Protein AF-A0A0D0AM90-F1 (afdb_monomer)

Mean predicted aligned error: 7.12 Å

Nearest PDB structures (foldseek):
  5cz1-assembly2_B  TM=4.502E-01  e=8.286E-01  Mouse mammary tumor virus
  7ohu-assembly1_b  TM=3.769E-01  e=5.926E+00  Saccharomyces cerevisiae S288C
  2gs9-assembly1_B  TM=3.270E-01  e=8.673E+00  Thermus thermophilus HB8

Sequence (208 aa):
MFDQSGIFIAACRHRFVLLACDMIRSGELAKYPLAIINKLLTVYGKTGACTYDIGCAFMKTLGNNLGFRLMVGAFHGHAHNRMCQRDWHPIEGEGREHVFSAPNALARVTRHTSTFHRHQTIEQHFAFWNDDKYANLSNFLWNHYREALKSIEILTVELSTIKLELSITDDDFPRYLEQERAYLRSLKQPPARDQFCIRYVEALDLTE

Organism: NCBI:txid930992

Solvent-accessible surface area (backbone atoms only — not comparable to full-atom values): 12211 Å² total; per-residue (Å²): 134,67,58,65,67,50,74,49,76,43,62,50,98,77,69,36,74,76,46,74,46,75,24,67,71,41,74,97,52,73,67,54,62,50,53,51,49,55,50,48,38,73,75,72,40,42,83,44,72,46,73,34,78,59,23,78,64,48,42,71,77,70,44,95,80,59,67,53,44,62,16,25,38,86,63,39,24,78,81,70,34,63,68,60,28,69,79,27,51,51,98,72,84,73,82,57,63,73,63,68,55,58,60,59,78,45,54,76,69,46,68,83,46,56,72,68,58,30,50,52,53,53,50,54,52,51,50,54,50,34,51,53,42,56,76,43,38,66,60,52,52,52,52,53,49,52,51,48,54,51,47,52,61,52,50,53,52,53,49,53,52,51,25,61,76,70,72,50,56,80,73,45,55,65,48,50,54,49,51,53,49,54,50,58,72,68,55,86,64,73,57,73,68,54,50,48,53,51,53,51,50,57,54,55,69,72,73,113

InterPro domains:
  IPR040521 Kyakuja-Dileera-Zisupton transposase [PF18758] (1-130)

pLDDT: mean 88.73, std 9.14, range [53.09, 98.0]

Secondary structure (DSSP, 8-state):
--SEEEEEEEE-TT--EEEEEEEESSSS-THHHHHHHHHHHHHH-SS-EEE-TTHHHHHHHH-TTSSPEEE--TTHHHHS-HHHHHHH--SS----HHHHHGGGGGTTTSSSS-HHHHHHHHHHHHHHHHHHHHHTHHHHHHHHHHHHHHHHHHHHHHHHHHHHHTT--TTHHHHHHHHHHHHHHH-SS--HHHHHHHHHHHHHHT--

Foldseek 3Di:
DFQFPAKDFDADQLLATPDIDTDGPDDDDLVRVVVVVVVCCVVPNQCEEDEDQCQLVSCVVVDVPSNYAYAHDCCSCVVPNPLSNVVHHDPDDDDNVVSVVQCVVVCVVLRPDDPVVNCVVVVVSSVVVNVVSVVCVVVVVVVVVVVVVVCCVVVVVVVVVVCVVVVHDPVVVVVVVVVVNVVVVVPPDDPPVVVVVVVVVVVVVVVD

Radius of gyration: 22.1 Å; Cα contacts (8 Å, |Δi|>4): 156; chains: 1; bounding box: 56×43×61 Å

Structure (mmCIF, N/CA/C/O backbone):
data_AF-A0A0D0AM90-F1
#
_entry.id   AF-A0A0D0AM90-F1
#
loop_
_atom_site.group_PDB
_atom_site.id
_atom_site.type_symbol
_atom_site.label_atom_id
_atom_site.label_alt_id
_atom_site.label_comp_id
_atom_site.label_asym_id
_atom_site.label_entity_id
_atom_site.label_seq_id
_atom_site.pdbx_PDB_ins_code
_atom_site.Cartn_x
_atom_site.Cartn_y
_atom_site.Cartn_z
_atom_site.occupancy
_atom_site.B_iso_or_equiv
_atom_site.auth_seq_id
_atom_site.auth_comp_id
_atom_site.auth_asym_id
_atom_site.auth_atom_id
_atom_site.pdbx_PDB_model_num
ATOM 1 N N . MET A 1 1 ? -1.504 10.262 -29.379 1.00 57.47 1 MET A N 1
ATOM 2 C CA . MET A 1 1 ? -1.730 9.601 -28.073 1.00 57.47 1 MET A CA 1
ATOM 3 C C . MET A 1 1 ? -0.503 8.744 -27.791 1.00 57.47 1 MET A C 1
ATOM 5 O O . MET A 1 1 ? -0.052 8.101 -28.727 1.00 57.47 1 MET A O 1
ATOM 9 N N . PHE A 1 2 ? 0.091 8.807 -26.596 1.00 67.81 2 PHE A N 1
ATOM 10 C CA . PHE A 1 2 ? 1.274 7.996 -26.264 1.00 67.81 2 PHE A CA 1
ATOM 11 C C . PHE A 1 2 ? 0.880 6.533 -26.031 1.00 67.81 2 PHE A C 1
ATOM 13 O O . PHE A 1 2 ? -0.192 6.275 -25.480 1.00 67.81 2 PHE A O 1
ATOM 20 N N . ASP A 1 3 ? 1.748 5.594 -26.414 1.00 81.50 3 ASP A N 1
ATOM 21 C CA . ASP A 1 3 ? 1.522 4.170 -26.149 1.00 81.50 3 ASP A CA 1
ATOM 22 C C . ASP A 1 3 ? 1.681 3.834 -24.664 1.00 81.50 3 ASP A C 1
ATOM 24 O O . ASP A 1 3 ? 0.936 3.006 -24.158 1.00 81.50 3 ASP A O 1
ATOM 28 N N . GLN A 1 4 ? 2.595 4.483 -23.940 1.00 88.56 4 GLN A N 1
ATOM 29 C CA . GLN A 1 4 ? 2.709 4.383 -22.484 1.00 88.56 4 GLN A CA 1
ATOM 30 C C . GLN A 1 4 ? 1.956 5.545 -21.826 1.00 88.56 4 GLN A C 1
ATOM 32 O O . GLN A 1 4 ? 2.295 6.710 -22.026 1.00 88.56 4 GLN A O 1
ATOM 37 N N . SER A 1 5 ? 0.945 5.234 -21.020 1.00 88.62 5 SER A N 1
ATOM 38 C CA . SER A 1 5 ? 0.136 6.216 -20.284 1.00 88.62 5 SER A CA 1
ATOM 39 C C . SER A 1 5 ? 0.643 6.463 -18.858 1.00 88.62 5 SER A C 1
ATOM 41 O O . SER A 1 5 ? 0.328 7.493 -18.268 1.00 88.62 5 SER A O 1
ATOM 43 N N . GLY A 1 6 ? 1.433 5.541 -18.300 1.00 91.06 6 GLY A N 1
ATOM 44 C CA . GLY A 1 6 ? 1.925 5.610 -16.927 1.00 91.06 6 GLY A CA 1
ATOM 45 C C . GLY A 1 6 ? 2.643 4.335 -16.494 1.00 91.06 6 GLY A C 1
ATOM 46 O O . GLY A 1 6 ? 3.012 3.507 -17.328 1.00 91.06 6 GLY A O 1
ATOM 47 N N . ILE A 1 7 ? 2.840 4.188 -15.185 1.00 92.75 7 ILE A N 1
ATOM 48 C CA . ILE A 1 7 ? 3.366 2.973 -14.558 1.00 92.75 7 ILE A CA 1
ATOM 49 C C . ILE A 1 7 ? 2.413 2.499 -13.467 1.00 92.75 7 ILE A C 1
ATOM 51 O O . ILE A 1 7 ? 1.804 3.313 -12.779 1.00 92.75 7 ILE A O 1
ATOM 55 N N . PHE A 1 8 ? 2.325 1.189 -13.294 1.00 93.12 8 PHE A N 1
ATOM 56 C CA . PHE A 1 8 ? 1.661 0.560 -12.165 1.00 93.12 8 PHE A CA 1
ATOM 57 C C . PHE A 1 8 ? 2.727 -0.109 -11.295 1.00 93.12 8 PHE A C 1
ATOM 59 O O . PHE A 1 8 ? 3.592 -0.815 -11.816 1.00 93.12 8 PHE A O 1
ATOM 66 N N . ILE A 1 9 ? 2.692 0.125 -9.982 1.00 93.38 9 ILE A N 1
ATOM 67 C CA . ILE A 1 9 ? 3.752 -0.306 -9.062 1.00 93.38 9 ILE A CA 1
ATOM 68 C C . ILE A 1 9 ? 3.208 -1.107 -7.879 1.00 93.38 9 ILE A C 1
ATOM 70 O O . ILE A 1 9 ? 2.113 -0.859 -7.377 1.00 93.38 9 ILE A O 1
ATOM 74 N N . ALA A 1 10 ? 4.023 -2.038 -7.392 1.00 92.69 10 ALA A N 1
ATOM 75 C CA . ALA A 1 10 ? 3.839 -2.704 -6.112 1.00 92.69 10 ALA A CA 1
ATOM 76 C C . ALA A 1 10 ? 5.003 -2.358 -5.194 1.00 92.69 10 ALA A C 1
ATOM 78 O O . ALA A 1 10 ? 6.164 -2.481 -5.585 1.00 92.69 10 ALA A O 1
ATOM 79 N N . ALA A 1 11 ? 4.690 -1.974 -3.962 1.00 92.44 11 ALA A N 1
ATOM 80 C CA . ALA A 1 11 ? 5.679 -1.654 -2.948 1.00 92.44 11 ALA A CA 1
ATOM 81 C C . ALA A 1 11 ? 5.363 -2.368 -1.632 1.00 92.44 11 ALA A C 1
ATOM 83 O O . ALA A 1 11 ? 4.201 -2.657 -1.336 1.00 92.44 11 ALA A O 1
ATOM 84 N N . CYS A 1 12 ? 6.394 -2.654 -0.840 1.00 90.00 12 CYS A N 1
ATOM 85 C CA . CYS A 1 12 ? 6.227 -3.241 0.488 1.00 90.00 12 CYS A CA 1
ATOM 86 C C . CYS A 1 12 ? 5.922 -2.167 1.550 1.00 90.00 12 CYS A C 1
ATOM 88 O O . CYS A 1 12 ? 6.053 -0.966 1.303 1.00 90.00 12 CYS A O 1
ATOM 90 N N . ARG A 1 13 ? 5.582 -2.595 2.777 1.00 86.19 13 ARG A N 1
ATOM 91 C CA . ARG A 1 13 ? 5.315 -1.685 3.914 1.00 86.19 13 ARG A CA 1
ATOM 92 C C . ARG A 1 13 ? 6.502 -0.787 4.293 1.00 86.19 13 ARG A C 1
ATOM 94 O O . ARG A 1 13 ? 6.306 0.267 4.880 1.00 86.19 13 ARG A O 1
ATOM 101 N N . HIS A 1 14 ? 7.718 -1.184 3.921 1.00 89.38 14 HIS A N 1
ATOM 102 C CA . HIS A 1 14 ? 8.951 -0.426 4.155 1.00 89.38 14 HIS A CA 1
ATOM 103 C C . HIS A 1 14 ? 9.300 0.510 2.984 1.00 89.38 14 HIS A C 1
ATOM 105 O O . HIS A 1 14 ? 10.413 1.016 2.906 1.00 89.38 14 HIS A O 1
ATOM 111 N N . ARG A 1 15 ? 8.349 0.744 2.065 1.00 89.81 15 ARG A N 1
ATOM 112 C CA . ARG A 1 15 ? 8.462 1.667 0.921 1.00 89.81 15 ARG A CA 1
ATOM 113 C C . ARG A 1 15 ? 9.455 1.245 -0.170 1.00 89.81 15 ARG A C 1
ATOM 115 O O . ARG A 1 15 ? 9.772 2.068 -1.023 1.00 89.81 15 ARG A O 1
ATOM 122 N N . PHE A 1 16 ? 9.894 -0.013 -0.201 1.00 93.25 16 PHE A N 1
ATOM 123 C CA . PHE A 1 16 ? 10.641 -0.549 -1.346 1.00 93.25 16 PHE A CA 1
ATOM 124 C C . PHE A 1 16 ? 9.694 -0.832 -2.498 1.00 93.25 16 PHE A C 1
ATOM 126 O O . PHE A 1 16 ? 8.666 -1.484 -2.295 1.00 93.25 16 PHE A O 1
ATOM 133 N N . VAL A 1 17 ? 10.066 -0.403 -3.698 1.00 94.94 17 VAL A N 1
ATOM 134 C CA . VAL A 1 17 ? 9.381 -0.801 -4.927 1.00 94.94 17 VAL A CA 1
ATOM 135 C C . VAL A 1 17 ? 9.827 -2.215 -5.276 1.00 94.94 17 VAL A C 1
ATOM 137 O O . VAL A 1 17 ? 11.010 -2.468 -5.482 1.00 94.94 17 VAL A O 1
ATOM 140 N N . LEU A 1 18 ? 8.871 -3.143 -5.296 1.00 94.25 18 LEU A N 1
ATOM 141 C CA . LEU A 1 18 ? 9.100 -4.562 -5.572 1.00 94.25 18 LEU A CA 1
ATOM 142 C C . LEU A 1 18 ? 8.922 -4.880 -7.054 1.00 94.25 18 LEU A C 1
ATOM 144 O O . LEU A 1 18 ? 9.655 -5.688 -7.613 1.00 94.25 18 LEU A O 1
ATOM 148 N N . LEU A 1 19 ? 7.905 -4.280 -7.675 1.00 94.81 19 LEU A N 1
ATOM 149 C CA . LEU A 1 19 ? 7.536 -4.515 -9.065 1.00 94.81 19 LEU A CA 1
ATOM 150 C C . LEU A 1 19 ? 7.012 -3.221 -9.680 1.00 94.81 19 LEU A C 1
ATOM 152 O O . LEU A 1 19 ? 6.320 -2.448 -9.017 1.00 94.81 19 LEU A O 1
ATOM 156 N N . ALA A 1 20 ? 7.284 -3.036 -10.966 1.00 94.19 20 ALA A N 1
ATOM 157 C CA . ALA A 1 20 ? 6.712 -1.980 -11.782 1.00 94.19 20 ALA A CA 1
ATOM 158 C C . ALA A 1 20 ? 6.387 -2.535 -13.173 1.00 94.19 20 ALA A C 1
ATOM 160 O O . ALA A 1 20 ? 7.113 -3.384 -13.691 1.00 94.19 20 ALA A O 1
ATOM 161 N N . CYS A 1 21 ? 5.308 -2.062 -13.787 1.00 94.00 21 CYS A N 1
ATOM 162 C CA . CYS A 1 21 ? 5.008 -2.337 -15.187 1.00 94.00 21 CYS A CA 1
ATOM 163 C C . CYS A 1 21 ? 4.426 -1.101 -15.878 1.00 94.00 21 CYS A C 1
ATOM 165 O O . CYS A 1 21 ? 3.785 -0.261 -15.247 1.00 94.00 21 CYS A O 1
ATOM 167 N N . ASP A 1 22 ? 4.662 -0.979 -17.183 1.00 93.94 22 ASP A N 1
ATOM 168 C CA . ASP A 1 22 ? 4.087 0.110 -17.968 1.00 93.94 22 ASP A CA 1
ATOM 169 C C . ASP A 1 22 ? 2.590 -0.096 -18.192 1.00 93.94 22 ASP A C 1
ATOM 171 O O . ASP A 1 22 ? 2.132 -1.168 -18.605 1.00 93.94 22 ASP A O 1
ATOM 175 N N . MET A 1 23 ? 1.838 0.990 -18.046 1.00 94.00 23 MET A N 1
ATOM 176 C CA . MET A 1 23 ? 0.467 1.048 -18.516 1.00 94.00 23 MET A CA 1
ATOM 177 C C . MET A 1 23 ? 0.439 1.351 -20.016 1.00 94.00 23 MET A C 1
ATOM 179 O O . MET A 1 23 ? 0.632 2.482 -20.448 1.00 94.00 23 MET A O 1
ATOM 183 N N . ILE A 1 24 ? 0.254 0.310 -20.830 1.00 92.19 24 ILE A N 1
ATOM 184 C CA . ILE A 1 24 ? 0.167 0.421 -22.294 1.00 92.19 24 ILE A CA 1
ATOM 185 C C . ILE A 1 24 ? -1.258 0.710 -22.795 1.00 92.19 24 ILE A C 1
ATOM 187 O O . ILE A 1 24 ? -2.157 -0.123 -22.629 1.00 92.19 24 ILE A O 1
ATOM 191 N N . ARG A 1 25 ? -1.419 1.847 -23.488 1.00 89.06 25 ARG A N 1
ATOM 192 C CA . ARG A 1 25 ? -2.583 2.298 -24.278 1.00 89.06 25 ARG A CA 1
ATOM 193 C C . ARG A 1 25 ? -3.902 2.388 -23.506 1.00 89.06 25 ARG A C 1
ATOM 195 O O . ARG A 1 25 ? -4.972 2.452 -24.103 1.00 89.06 25 ARG A O 1
ATOM 202 N N . SER A 1 26 ? -3.837 2.397 -22.182 1.00 89.62 26 SER A N 1
ATOM 203 C CA . SER A 1 26 ? -4.986 2.511 -21.285 1.00 89.62 26 SER A CA 1
ATOM 204 C C . SER A 1 26 ? -4.560 3.166 -19.982 1.00 89.62 26 SER A C 1
ATOM 206 O O . SER A 1 26 ? -3.375 3.159 -19.674 1.00 89.62 26 SER A O 1
ATOM 208 N N . GLY A 1 27 ? -5.499 3.675 -19.188 1.00 87.38 27 GLY A N 1
ATOM 209 C CA . GLY A 1 27 ? -5.232 3.957 -17.775 1.00 87.38 27 GLY A CA 1
ATOM 210 C C . GLY A 1 27 ? -5.065 2.667 -16.965 1.00 87.38 27 GLY A C 1
ATOM 211 O O . GLY A 1 27 ? -4.723 1.612 -17.508 1.00 87.38 27 GLY A O 1
ATOM 212 N N . GLU A 1 28 ? -5.362 2.741 -15.675 1.00 87.25 28 GLU A N 1
ATOM 213 C CA . GLU A 1 28 ? -5.334 1.592 -14.778 1.00 87.25 28 GLU A CA 1
ATOM 214 C C . GLU A 1 28 ? -6.463 0.602 -15.113 1.00 87.25 28 GLU A C 1
ATOM 216 O O . GLU A 1 28 ? -7.635 0.827 -14.826 1.00 87.25 28 GLU A O 1
ATOM 221 N N . LEU A 1 29 ? -6.109 -0.501 -15.776 1.00 92.00 29 LEU A N 1
ATOM 222 C CA . LEU A 1 29 ? -7.005 -1.625 -16.056 1.00 92.00 29 LEU A CA 1
ATOM 223 C C . LEU A 1 29 ? -6.608 -2.842 -15.226 1.00 92.00 29 LEU A C 1
ATOM 225 O O . LEU A 1 29 ? -5.424 -3.053 -14.976 1.00 92.00 29 LEU A O 1
ATOM 229 N N . ALA A 1 30 ? -7.570 -3.724 -14.943 1.00 91.88 30 ALA A N 1
ATOM 230 C CA . ALA A 1 30 ? -7.388 -4.945 -14.149 1.00 91.88 30 ALA A CA 1
ATOM 231 C C . ALA A 1 30 ? -6.188 -5.826 -14.565 1.00 91.88 30 ALA A C 1
ATOM 233 O O . ALA A 1 30 ? -5.612 -6.515 -13.729 1.00 91.88 30 ALA A O 1
ATOM 234 N N . LYS A 1 31 ? -5.760 -5.789 -15.834 1.00 92.69 31 LYS A N 1
ATOM 235 C CA . LYS A 1 31 ? -4.601 -6.554 -16.328 1.00 92.69 31 LYS A CA 1
ATOM 236 C C . LYS A 1 31 ? -3.288 -6.238 -15.591 1.00 92.69 31 LYS A C 1
ATOM 238 O O . LYS A 1 31 ? -2.4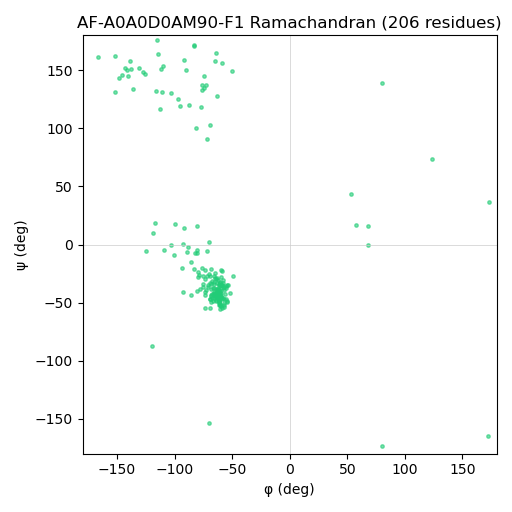79 -7.144 -15.413 1.00 92.69 31 LYS A O 1
ATOM 243 N N . TYR A 1 32 ? -3.074 -4.997 -15.142 1.00 94.75 32 TYR A N 1
ATOM 244 C CA . TYR A 1 32 ? -1.842 -4.606 -14.441 1.00 94.75 32 TYR A CA 1
ATOM 245 C C . TYR A 1 32 ? -1.775 -5.148 -13.009 1.00 94.75 32 TYR A C 1
ATOM 247 O O . TYR A 1 32 ? -0.827 -5.882 -12.722 1.00 94.75 32 TYR A O 1
ATOM 255 N N . PRO A 1 33 ? -2.765 -4.900 -12.125 1.00 93.19 33 PRO A N 1
ATOM 256 C CA . PRO A 1 33 ? -2.778 -5.521 -10.807 1.00 93.19 33 PRO A CA 1
ATOM 257 C C . PRO A 1 33 ? -2.831 -7.054 -10.891 1.00 93.19 33 PRO A C 1
ATOM 259 O O . PRO A 1 33 ? -2.192 -7.708 -10.073 1.00 93.19 33 PRO A O 1
ATOM 262 N N . LEU A 1 34 ? -3.487 -7.653 -11.900 1.00 93.44 34 LEU A N 1
ATOM 263 C CA . LEU A 1 34 ? -3.442 -9.109 -12.116 1.00 93.44 34 LEU A CA 1
ATOM 264 C C . LEU A 1 34 ? -2.016 -9.604 -12.394 1.00 93.44 34 LEU A C 1
ATOM 266 O O . LEU A 1 34 ? -1.567 -10.563 -11.767 1.00 93.44 34 LEU A O 1
ATOM 270 N N . ALA A 1 35 ? -1.289 -8.947 -13.302 1.00 94.19 35 ALA A N 1
ATOM 271 C CA . ALA A 1 35 ? 0.091 -9.308 -13.624 1.00 94.19 35 ALA A CA 1
ATOM 272 C C . ALA A 1 35 ? 1.024 -9.151 -12.411 1.00 94.19 35 ALA A C 1
ATOM 274 O O . ALA A 1 35 ? 1.841 -10.032 -12.136 1.00 94.19 35 ALA A O 1
ATOM 275 N N . ILE A 1 36 ? 0.864 -8.059 -11.659 1.00 94.12 36 ILE A N 1
ATOM 276 C CA . ILE A 1 36 ? 1.610 -7.798 -10.426 1.00 94.12 36 ILE A CA 1
ATOM 277 C C . ILE A 1 36 ? 1.346 -8.879 -9.385 1.00 94.12 36 ILE A C 1
ATOM 279 O O . ILE A 1 36 ? 2.296 -9.472 -8.880 1.00 94.12 36 ILE A O 1
ATOM 283 N N . ILE A 1 37 ? 0.081 -9.174 -9.081 1.00 92.56 37 ILE A N 1
ATOM 284 C CA . ILE A 1 37 ? -0.263 -10.191 -8.084 1.00 92.56 37 ILE A CA 1
ATOM 285 C C . ILE A 1 37 ? 0.231 -11.560 -8.531 1.00 92.56 37 ILE A C 1
ATOM 287 O O . ILE A 1 37 ? 0.851 -12.252 -7.734 1.00 92.56 37 ILE A O 1
ATOM 291 N N . ASN A 1 38 ? 0.058 -11.935 -9.800 1.00 92.62 38 ASN A N 1
ATOM 292 C CA . ASN A 1 38 ? 0.592 -13.196 -10.311 1.00 92.62 38 ASN A CA 1
ATOM 293 C C . ASN A 1 38 ? 2.112 -13.306 -10.091 1.00 92.62 38 ASN A C 1
ATOM 295 O O . ASN A 1 38 ? 2.611 -14.343 -9.646 1.00 92.62 38 ASN A O 1
ATOM 299 N N . LYS A 1 39 ? 2.857 -12.220 -10.334 1.00 94.44 39 LYS A N 1
ATOM 300 C CA . LYS A 1 39 ? 4.300 -12.181 -10.079 1.00 94.44 39 LYS A CA 1
ATOM 301 C C . LYS A 1 39 ? 4.628 -12.251 -8.586 1.00 94.44 39 LYS A C 1
ATOM 303 O O . LYS A 1 39 ? 5.522 -13.010 -8.221 1.00 94.44 39 LYS A O 1
ATOM 308 N N . LEU A 1 40 ? 3.901 -11.533 -7.728 1.00 92.56 40 LEU A N 1
ATOM 309 C CA . LEU A 1 40 ? 4.066 -11.611 -6.271 1.00 92.56 40 LEU A CA 1
ATOM 310 C C . LEU A 1 40 ? 3.804 -13.028 -5.751 1.00 92.56 40 LEU A C 1
ATOM 312 O O . LEU A 1 40 ? 4.612 -13.543 -4.987 1.00 92.56 40 LEU A O 1
ATOM 316 N N . LEU A 1 41 ? 2.736 -13.683 -6.211 1.00 91.75 41 LEU A N 1
ATOM 317 C CA . LEU A 1 41 ? 2.405 -15.064 -5.848 1.00 91.75 41 LEU A CA 1
ATOM 318 C C . LEU A 1 41 ? 3.479 -16.052 -6.304 1.00 91.75 41 LEU A C 1
ATOM 320 O O . LEU A 1 41 ? 3.789 -17.000 -5.588 1.00 91.75 41 LEU A O 1
ATOM 324 N N . THR A 1 42 ? 4.063 -15.823 -7.481 1.00 92.94 42 THR A N 1
ATOM 325 C CA . THR A 1 42 ? 5.149 -16.661 -8.009 1.00 92.94 42 THR A CA 1
ATOM 326 C C . THR A 1 42 ? 6.421 -16.536 -7.168 1.00 92.94 42 THR A C 1
ATOM 328 O O . THR A 1 42 ? 7.124 -17.521 -6.979 1.00 92.94 42 THR A O 1
ATOM 331 N N . VAL A 1 43 ? 6.729 -15.332 -6.673 1.00 93.06 43 VAL A N 1
ATOM 332 C CA . VAL A 1 43 ? 7.972 -15.055 -5.931 1.00 93.06 43 VAL A CA 1
ATOM 333 C C . VAL A 1 43 ? 7.842 -15.372 -4.438 1.00 93.06 43 VAL A C 1
ATOM 335 O O . VAL A 1 43 ? 8.751 -15.959 -3.862 1.00 93.06 43 VAL A O 1
ATOM 338 N N . TYR A 1 44 ? 6.728 -14.990 -3.810 1.00 89.88 44 TYR A N 1
ATOM 339 C CA . TYR A 1 44 ? 6.540 -15.040 -2.354 1.00 89.88 44 TYR A CA 1
ATOM 340 C C . TYR A 1 44 ? 5.546 -16.113 -1.890 1.00 89.88 44 TYR A C 1
ATOM 342 O O . TYR A 1 44 ? 5.367 -16.311 -0.690 1.00 89.88 44 TYR A O 1
ATOM 350 N N . GLY A 1 45 ? 4.892 -16.812 -2.819 1.00 89.81 45 GLY A N 1
ATOM 351 C CA . GLY A 1 45 ? 3.870 -17.803 -2.505 1.00 89.81 45 GLY A CA 1
ATOM 352 C C . GLY A 1 45 ? 2.500 -17.194 -2.195 1.00 89.81 45 GLY A C 1
ATOM 353 O O . GLY A 1 45 ? 2.246 -16.002 -2.364 1.00 89.81 45 GLY A O 1
ATOM 354 N N . LYS A 1 46 ? 1.575 -18.059 -1.767 1.00 86.38 46 LYS A N 1
ATOM 355 C CA . LYS A 1 46 ? 0.145 -17.732 -1.660 1.00 86.38 46 LYS A CA 1
ATOM 356 C C . LYS A 1 46 ? -0.249 -17.004 -0.379 1.00 86.38 46 LYS A C 1
ATOM 358 O O . LYS A 1 46 ? -1.259 -16.324 -0.385 1.00 86.38 46 LYS A O 1
ATOM 363 N N . THR A 1 47 ? 0.544 -17.081 0.685 1.00 84.19 47 THR A N 1
ATOM 364 C CA . THR A 1 47 ? 0.195 -16.580 2.031 1.00 84.19 47 THR A CA 1
ATOM 365 C C . THR A 1 47 ? 0.385 -15.068 2.211 1.00 84.19 47 THR A C 1
ATOM 367 O O . THR A 1 47 ? 0.466 -14.577 3.335 1.00 84.19 47 THR A O 1
ATOM 370 N N . GLY A 1 48 ? 0.512 -14.324 1.111 1.00 84.00 48 GLY A N 1
ATOM 371 C CA . GLY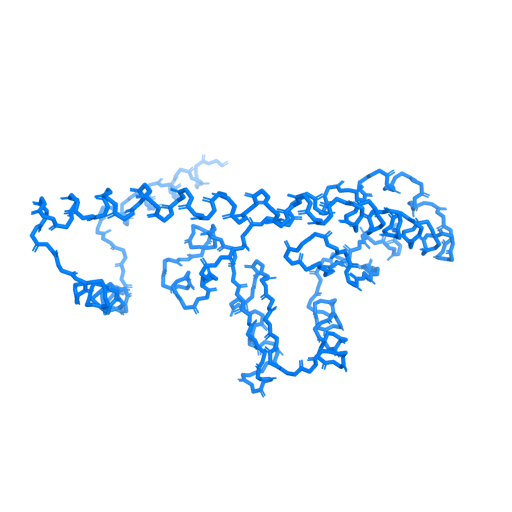 A 1 48 ? 0.729 -12.882 1.122 1.00 84.00 48 GLY A CA 1
ATOM 372 C C . GLY A 1 48 ? -0.557 -12.070 1.269 1.00 84.00 48 GLY A C 1
ATOM 373 O O . GLY A 1 48 ? -1.675 -12.578 1.152 1.00 84.00 48 GLY A O 1
ATOM 374 N N . ALA A 1 49 ? -0.380 -10.766 1.477 1.00 87.50 49 ALA A N 1
ATOM 375 C CA . ALA A 1 49 ? -1.469 -9.806 1.431 1.00 87.50 49 ALA A CA 1
ATOM 376 C C . ALA A 1 49 ? -1.057 -8.522 0.701 1.00 87.50 49 ALA A C 1
ATOM 378 O O . ALA A 1 49 ? 0.111 -8.132 0.724 1.00 87.50 49 ALA A O 1
ATOM 379 N N . CYS A 1 50 ? -2.015 -7.847 0.070 1.00 88.19 50 CYS A N 1
ATOM 380 C CA . CYS A 1 50 ? -1.806 -6.545 -0.562 1.00 88.19 50 CYS A CA 1
ATOM 381 C C . CYS A 1 50 ? -2.954 -5.591 -0.256 1.00 88.19 50 CYS A C 1
ATOM 383 O O . CYS A 1 50 ? -4.121 -5.941 -0.419 1.00 88.19 50 CYS A O 1
ATOM 385 N N . THR A 1 51 ? -2.614 -4.357 0.122 1.00 87.50 51 THR A N 1
ATOM 386 C CA . THR A 1 51 ? -3.584 -3.257 0.068 1.00 87.50 51 THR A CA 1
ATOM 387 C C . THR A 1 51 ? -3.761 -2.782 -1.379 1.00 87.50 51 THR A C 1
ATOM 389 O O . THR A 1 51 ? -2.788 -2.692 -2.135 1.00 87.50 51 THR A O 1
ATOM 392 N N . TYR A 1 52 ? -4.998 -2.536 -1.782 1.00 87.69 52 TYR A N 1
ATOM 393 C CA . TYR A 1 52 ? -5.374 -1.967 -3.070 1.00 87.69 52 TYR A CA 1
ATOM 394 C C . TYR A 1 52 ? -6.696 -1.225 -2.868 1.00 87.69 52 TYR A C 1
ATOM 396 O O . TYR A 1 52 ? -7.603 -1.760 -2.233 1.00 87.69 52 TYR A O 1
ATOM 404 N N . ASP A 1 53 ? -6.795 0.009 -3.343 1.00 83.69 53 ASP A N 1
ATOM 405 C CA . ASP A 1 53 ? -7.944 0.900 -3.129 1.00 83.69 53 ASP A CA 1
ATOM 406 C C . ASP A 1 53 ? -9.277 0.275 -3.577 1.00 83.69 53 ASP A C 1
ATOM 408 O O . ASP A 1 53 ? -10.283 0.381 -2.870 1.00 83.69 53 ASP A O 1
ATOM 412 N N . ILE A 1 54 ? -9.254 -0.481 -4.678 1.00 87.12 54 ILE A N 1
ATOM 413 C CA . ILE A 1 54 ? -10.393 -1.247 -5.203 1.00 87.12 54 ILE A CA 1
ATOM 414 C C . ILE A 1 54 ? -10.342 -2.742 -4.846 1.00 87.12 54 ILE A C 1
ATOM 416 O O . ILE A 1 54 ? -11.033 -3.561 -5.458 1.00 87.12 54 ILE A O 1
ATOM 420 N N . GLY A 1 55 ? -9.534 -3.132 -3.855 1.00 89.31 55 GLY A N 1
ATOM 421 C CA . GLY A 1 55 ? -9.287 -4.529 -3.484 1.00 89.31 55 GLY A CA 1
ATOM 422 C C . GLY A 1 55 ? -10.556 -5.345 -3.202 1.00 89.31 55 GLY A C 1
ATOM 423 O O . GLY A 1 55 ? -10.630 -6.514 -3.582 1.00 89.31 55 GLY A O 1
ATOM 424 N N . CYS A 1 56 ? -11.583 -4.721 -2.618 1.00 89.31 56 CYS A N 1
ATOM 425 C CA . CYS A 1 56 ? -12.866 -5.364 -2.316 1.00 89.31 56 CYS A CA 1
ATOM 426 C C . CYS A 1 56 ? -13.631 -5.822 -3.571 1.00 89.31 56 CYS A C 1
ATOM 428 O O . CYS A 1 56 ? -14.225 -6.902 -3.589 1.00 89.31 56 CYS A O 1
ATOM 430 N N . ALA A 1 57 ? -13.593 -5.029 -4.643 1.00 89.75 57 ALA A N 1
ATOM 431 C CA . ALA A 1 57 ? -14.183 -5.382 -5.926 1.00 89.75 57 ALA A CA 1
ATOM 432 C C . ALA A 1 57 ? -13.243 -6.307 -6.705 1.00 89.75 57 ALA A C 1
ATOM 434 O O . ALA A 1 57 ? -13.686 -7.291 -7.298 1.00 89.75 57 ALA A O 1
ATOM 435 N N . PHE A 1 58 ? -11.940 -6.026 -6.651 1.00 90.25 58 PHE A N 1
ATOM 436 C CA . PHE A 1 58 ? -10.917 -6.742 -7.400 1.00 90.25 58 PHE A CA 1
ATOM 437 C C . PHE A 1 58 ? -10.751 -8.206 -6.970 1.00 90.25 58 PHE A C 1
ATOM 439 O O . PHE A 1 58 ? -10.416 -9.046 -7.806 1.00 90.25 58 PHE A O 1
ATOM 446 N N . MET A 1 59 ? -11.070 -8.559 -5.716 1.00 87.62 59 MET A N 1
ATOM 447 C CA . MET A 1 59 ? -11.088 -9.965 -5.286 1.00 87.62 59 MET A CA 1
ATOM 448 C C . MET A 1 59 ? -12.004 -10.829 -6.166 1.00 87.62 59 MET A C 1
ATOM 450 O O . MET A 1 59 ? -11.663 -11.972 -6.468 1.00 87.62 59 MET A O 1
ATOM 454 N N . LYS A 1 60 ? -13.133 -10.285 -6.643 1.00 86.75 60 LYS A N 1
ATOM 455 C CA . LYS A 1 60 ? -14.044 -11.016 -7.540 1.00 86.75 60 LYS A CA 1
ATOM 456 C C . LYS A 1 60 ? -13.342 -11.439 -8.834 1.00 86.75 60 LYS A C 1
ATOM 458 O O . LYS A 1 60 ? -13.614 -12.517 -9.348 1.00 86.75 60 LYS A O 1
ATOM 463 N N . THR A 1 61 ? -12.420 -10.610 -9.322 1.00 87.94 61 THR A N 1
ATOM 464 C CA . THR A 1 61 ? -11.606 -10.872 -10.515 1.00 87.94 61 THR A CA 1
ATOM 465 C C . THR A 1 61 ? -10.499 -11.891 -10.245 1.00 87.94 61 THR A C 1
ATOM 467 O O . THR A 1 61 ? -10.191 -12.699 -11.115 1.00 87.94 61 THR A O 1
ATOM 470 N N . LEU A 1 62 ? -9.899 -11.871 -9.051 1.00 84.12 62 LEU A N 1
ATOM 471 C CA . LEU A 1 62 ? -8.855 -12.827 -8.661 1.00 84.12 62 LEU A CA 1
ATOM 472 C C . LEU A 1 62 ? -9.386 -14.244 -8.413 1.00 84.12 62 LEU A C 1
ATOM 474 O O . LEU A 1 62 ? -8.650 -15.215 -8.577 1.00 84.12 62 LEU A O 1
ATOM 478 N N . GLY A 1 63 ? -10.654 -14.363 -8.022 1.00 78.38 63 GLY A N 1
ATOM 479 C CA . GLY A 1 63 ? -11.238 -15.619 -7.576 1.00 78.38 63 GLY A CA 1
ATOM 480 C C . GLY A 1 63 ? -10.872 -15.930 -6.121 1.00 78.38 63 GLY A C 1
ATOM 481 O O . GLY A 1 63 ? -9.743 -15.745 -5.670 1.00 78.38 63 GLY A O 1
ATOM 482 N N . ASN A 1 64 ? -11.844 -16.437 -5.366 1.00 66.62 64 ASN A N 1
ATOM 483 C CA . ASN A 1 64 ? -11.796 -16.505 -3.898 1.00 66.62 64 ASN A CA 1
ATOM 484 C C . ASN A 1 64 ? -10.780 -17.509 -3.298 1.00 66.62 64 ASN A C 1
ATOM 486 O O . ASN A 1 64 ? -10.716 -17.642 -2.080 1.00 66.62 64 ASN A O 1
ATOM 490 N N . ASN A 1 65 ? -9.983 -18.218 -4.108 1.00 60.94 65 ASN A N 1
ATOM 491 C CA . ASN A 1 65 ? -9.222 -19.404 -3.677 1.00 60.94 65 ASN A CA 1
ATOM 492 C C . ASN A 1 65 ? -7.692 -19.263 -3.775 1.00 60.94 65 ASN A C 1
ATOM 494 O O . ASN A 1 65 ? -6.971 -20.262 -3.777 1.00 60.94 65 ASN A O 1
ATOM 498 N N . LEU A 1 66 ? -7.161 -18.041 -3.867 1.00 68.94 66 LEU A N 1
ATOM 499 C CA . LEU A 1 66 ? -5.719 -17.844 -4.061 1.00 68.94 66 LEU A CA 1
ATOM 500 C C . LEU A 1 66 ? -4.880 -17.954 -2.778 1.00 68.94 66 LEU A C 1
ATOM 502 O O . LEU A 1 66 ? -3.658 -17.938 -2.874 1.00 68.94 66 LEU A O 1
ATOM 506 N N . GLY A 1 67 ? -5.497 -18.059 -1.593 1.00 77.62 67 GLY A N 1
ATOM 507 C CA . GLY A 1 67 ? -4.796 -17.995 -0.296 1.00 77.62 67 GLY A CA 1
ATOM 508 C C . GLY A 1 67 ? -4.212 -16.611 0.029 1.00 77.62 67 GLY A C 1
ATOM 509 O O . GLY A 1 67 ? -3.641 -16.423 1.099 1.00 77.62 67 GLY A O 1
ATOM 510 N N . PHE A 1 68 ? -4.396 -15.658 -0.887 1.00 84.38 68 PHE A N 1
ATOM 511 C CA . PHE A 1 68 ? -3.845 -14.314 -0.876 1.00 84.38 68 PHE A CA 1
ATOM 512 C C . PHE A 1 68 ? -4.911 -13.313 -0.455 1.00 84.38 68 PHE A C 1
ATOM 514 O O . PHE A 1 68 ? -6.018 -13.308 -0.999 1.00 84.38 68 PHE A O 1
ATOM 521 N N . ARG A 1 69 ? -4.584 -12.447 0.504 1.00 87.31 69 ARG A N 1
ATOM 522 C CA . ARG A 1 69 ? -5.549 -11.502 1.069 1.00 87.31 69 ARG A CA 1
ATOM 523 C C . ARG A 1 69 ? -5.431 -10.131 0.410 1.00 87.31 69 ARG A C 1
ATOM 525 O O . ARG A 1 69 ? -4.374 -9.508 0.439 1.00 87.31 69 ARG A O 1
ATOM 532 N N . LEU A 1 70 ? -6.537 -9.617 -0.118 1.00 88.50 70 LEU A N 1
ATOM 533 C CA . LEU A 1 70 ? -6.638 -8.195 -0.441 1.00 88.50 70 LEU A CA 1
ATOM 534 C C . LEU A 1 70 ? -7.181 -7.413 0.747 1.00 88.50 70 LEU A C 1
ATOM 536 O O . LEU A 1 70 ? -7.940 -7.933 1.563 1.00 88.50 70 LEU A O 1
ATOM 540 N N . MET A 1 71 ? -6.762 -6.161 0.829 1.00 88.88 71 MET A N 1
ATOM 541 C CA . MET A 1 71 ? -7.174 -5.193 1.837 1.00 88.88 71 MET A CA 1
ATOM 542 C C . MET A 1 71 ? -7.378 -3.836 1.154 1.00 88.88 71 MET A C 1
ATOM 544 O O . MET A 1 71 ? -6.809 -3.601 0.090 1.00 88.88 71 MET A O 1
ATOM 548 N N . VAL A 1 72 ? -8.163 -2.944 1.746 1.00 87.50 72 VAL A N 1
ATOM 549 C CA . VAL A 1 72 ? -8.456 -1.598 1.201 1.00 87.50 72 VAL A CA 1
ATOM 550 C C . VAL A 1 72 ? -7.886 -0.495 2.099 1.00 87.50 72 VAL A C 1
ATOM 552 O O . VAL A 1 72 ? -7.507 -0.770 3.225 1.00 87.50 72 VAL A O 1
ATOM 555 N N . GLY A 1 73 ? -7.767 0.748 1.630 1.00 82.75 73 GLY A N 1
ATOM 556 C CA . GLY A 1 73 ? -7.295 1.867 2.472 1.00 82.75 73 GLY A CA 1
ATOM 557 C C . GLY A 1 73 ? -8.234 2.181 3.649 1.00 82.75 73 GLY A C 1
ATOM 558 O O . GLY A 1 73 ? -9.388 1.746 3.649 1.00 82.75 73 GLY A O 1
ATOM 559 N N . ALA A 1 74 ? -7.782 2.947 4.650 1.00 81.38 74 ALA A N 1
ATOM 560 C CA . ALA A 1 74 ? -8.614 3.335 5.796 1.00 81.38 74 ALA A CA 1
ATOM 561 C C . ALA A 1 74 ? -9.787 4.237 5.363 1.00 81.38 74 ALA A C 1
ATOM 563 O O . ALA A 1 74 ? -10.877 4.167 5.934 1.00 81.38 74 ALA A O 1
ATOM 564 N N . PHE A 1 75 ? -9.601 5.007 4.287 1.00 81.25 75 PHE A N 1
ATOM 565 C CA . PHE A 1 75 ? -10.636 5.867 3.707 1.00 81.25 75 PHE A CA 1
ATOM 566 C C . PHE A 1 75 ? -11.648 5.147 2.805 1.00 81.25 75 PHE A C 1
ATOM 568 O O . PHE A 1 75 ? -12.625 5.760 2.374 1.00 81.25 75 PHE A O 1
ATOM 575 N N . HIS A 1 76 ? -11.486 3.849 2.529 1.00 85.62 76 HIS A N 1
ATOM 576 C CA . HIS A 1 76 ? -12.366 3.144 1.590 1.00 85.62 76 HIS A CA 1
ATOM 577 C C . HIS A 1 76 ? -13.844 3.148 2.032 1.00 85.62 76 HIS A C 1
ATOM 579 O O . HIS A 1 76 ? -14.748 3.253 1.203 1.00 85.62 76 HIS A O 1
ATOM 585 N N . GLY A 1 77 ? -14.112 3.139 3.339 1.00 82.62 77 GLY A N 1
ATOM 586 C CA . GLY A 1 77 ? -15.463 3.210 3.889 1.00 82.62 77 GLY A CA 1
ATOM 587 C C . GLY A 1 77 ? -16.185 4.514 3.584 1.00 82.62 77 GLY A C 1
ATOM 588 O O . GLY A 1 77 ? -17.407 4.500 3.468 1.00 82.62 77 GLY A O 1
ATOM 589 N N . HIS A 1 78 ? -15.435 5.608 3.433 1.00 81.56 78 HIS A N 1
ATOM 590 C CA . HIS A 1 78 ? -15.975 6.915 3.076 1.00 81.56 78 HIS A CA 1
ATOM 591 C C . HIS A 1 78 ? -16.392 6.967 1.602 1.00 81.56 78 HIS A C 1
ATOM 593 O O . HIS A 1 78 ? -17.452 7.491 1.286 1.00 81.56 78 HIS A O 1
ATOM 599 N N . ALA A 1 79 ? -15.592 6.372 0.713 1.00 81.06 79 ALA A N 1
ATOM 600 C CA . ALA A 1 79 ? -15.884 6.321 -0.720 1.00 81.06 79 ALA A CA 1
ATOM 601 C C . ALA A 1 79 ? -16.912 5.240 -1.103 1.00 81.06 79 ALA A C 1
ATOM 603 O O . ALA A 1 79 ? -17.533 5.331 -2.158 1.00 81.06 79 ALA A O 1
ATOM 604 N N . HIS A 1 80 ? -17.066 4.196 -0.282 1.00 83.81 80 HIS A N 1
ATOM 605 C CA . HIS A 1 80 ? -17.931 3.058 -0.585 1.00 83.81 80 HIS A CA 1
ATOM 606 C C . HIS A 1 80 ? -19.041 2.890 0.457 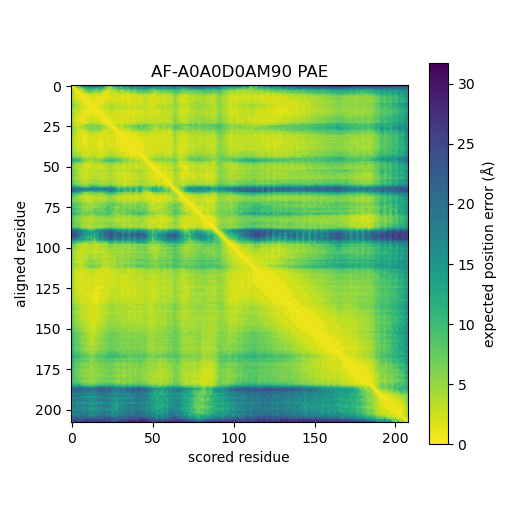1.00 83.81 80 HIS A C 1
ATOM 608 O O . HIS A 1 80 ? -20.149 3.383 0.277 1.00 83.81 80 HIS A O 1
ATOM 614 N N . ASN A 1 81 ? -18.772 2.161 1.542 1.00 86.62 81 ASN A N 1
ATOM 615 C CA . ASN A 1 81 ? -19.635 2.113 2.718 1.00 86.62 81 ASN A CA 1
ATOM 616 C C . ASN A 1 81 ? -18.908 1.466 3.902 1.00 86.62 81 ASN A C 1
ATOM 618 O O . ASN A 1 81 ? -17.945 0.706 3.742 1.00 86.62 81 ASN A O 1
ATOM 622 N N . ARG A 1 82 ? -19.430 1.712 5.108 1.00 87.44 82 ARG A N 1
ATOM 623 C CA . ARG A 1 82 ? -18.891 1.172 6.362 1.00 87.44 82 ARG A CA 1
ATOM 624 C C . ARG A 1 82 ? -18.829 -0.359 6.385 1.00 87.44 82 ARG A C 1
ATOM 626 O O . ARG A 1 82 ? -17.858 -0.899 6.908 1.00 87.44 82 ARG A O 1
ATOM 633 N N . MET A 1 83 ? -19.813 -1.059 5.816 1.00 88.44 83 MET A N 1
ATOM 634 C CA . MET A 1 83 ? -19.838 -2.530 5.803 1.00 88.44 83 MET A CA 1
ATOM 635 C C . MET A 1 83 ? -18.658 -3.098 5.003 1.00 88.44 83 MET A C 1
ATOM 637 O O . MET A 1 83 ? -17.911 -3.935 5.499 1.00 88.44 83 MET A O 1
ATOM 641 N N . CYS A 1 84 ? -18.430 -2.569 3.803 1.00 88.25 84 CYS A N 1
ATOM 642 C CA . CYS A 1 84 ? -17.307 -2.944 2.958 1.00 88.25 84 CYS A CA 1
ATOM 643 C C . CYS A 1 84 ? -15.970 -2.589 3.614 1.00 88.25 84 CYS A C 1
ATOM 645 O O . CYS A 1 84 ? -15.050 -3.399 3.591 1.00 88.25 84 CYS A O 1
ATOM 647 N N . GLN A 1 85 ? -15.869 -1.437 4.288 1.00 87.75 85 GLN A N 1
ATOM 648 C CA . GLN A 1 85 ? -14.671 -1.135 5.072 1.00 87.75 85 GLN A CA 1
ATOM 649 C C . GLN A 1 85 ? -14.376 -2.251 6.065 1.00 87.75 85 GLN A C 1
ATOM 651 O O . GLN A 1 85 ? -13.262 -2.742 6.116 1.00 87.75 85 GLN A O 1
ATOM 656 N N . ARG A 1 86 ? -15.367 -2.700 6.833 1.00 86.25 86 ARG A N 1
ATOM 657 C CA . ARG A 1 86 ? -15.146 -3.710 7.873 1.00 86.25 86 ARG A CA 1
ATOM 658 C C . ARG A 1 86 ? -14.654 -5.051 7.359 1.00 86.25 86 ARG A C 1
ATOM 660 O O . ARG A 1 86 ? -13.827 -5.668 8.022 1.00 86.25 86 ARG A O 1
ATOM 667 N N . ASP A 1 87 ? -15.152 -5.489 6.213 1.00 86.94 87 ASP A N 1
ATOM 668 C CA . ASP A 1 87 ? -14.760 -6.778 5.647 1.00 86.94 87 ASP A CA 1
ATOM 669 C C . ASP A 1 87 ? -13.335 -6.741 5.055 1.00 86.94 87 ASP A C 1
ATOM 671 O O . ASP A 1 87 ? -12.677 -7.778 4.960 1.00 86.94 87 ASP A O 1
ATOM 675 N N . TRP A 1 88 ? -12.828 -5.548 4.712 1.00 87.25 88 TRP A N 1
ATOM 676 C CA . TRP A 1 88 ? -11.592 -5.373 3.940 1.00 87.25 88 TRP A CA 1
ATOM 677 C C . TRP A 1 88 ? -10.517 -4.486 4.603 1.00 87.25 88 TRP A C 1
ATOM 679 O O . TRP A 1 88 ? -9.409 -4.395 4.069 1.00 87.25 88 TRP A O 1
ATOM 689 N N . HIS A 1 89 ? -10.795 -3.847 5.746 1.00 82.44 89 HIS A N 1
ATOM 690 C CA . HIS A 1 89 ? -9.868 -2.932 6.426 1.00 82.44 89 HIS A CA 1
ATOM 691 C C . HIS A 1 89 ? -8.609 -3.690 6.883 1.00 82.44 89 HIS A C 1
ATOM 693 O O . HIS A 1 89 ? -8.714 -4.704 7.584 1.00 82.44 89 HIS A O 1
ATOM 699 N N . PRO A 1 90 ? -7.405 -3.214 6.540 1.00 70.31 90 PRO A N 1
ATOM 700 C CA . PRO A 1 90 ? -6.166 -3.730 7.080 1.00 70.31 90 PRO A CA 1
ATOM 701 C C . PRO A 1 90 ? -6.025 -3.232 8.515 1.00 70.31 90 PRO A C 1
ATOM 703 O O . PRO A 1 90 ? -6.222 -2.053 8.776 1.00 70.31 90 PRO A O 1
ATOM 706 N N . ILE A 1 91 ? -5.643 -4.093 9.453 1.00 59.28 91 ILE A N 1
ATOM 707 C CA . ILE A 1 91 ? -5.370 -3.648 10.830 1.00 59.28 91 ILE A CA 1
ATOM 708 C C . ILE A 1 91 ? -4.247 -2.580 10.840 1.00 59.28 91 ILE A C 1
ATOM 710 O O . ILE A 1 91 ? -4.235 -1.723 11.713 1.00 59.28 91 ILE A O 1
ATOM 714 N N . GLU A 1 92 ? -3.390 -2.539 9.806 1.00 55.38 92 GLU A N 1
ATOM 715 C CA . GLU A 1 92 ? -2.435 -1.453 9.545 1.00 55.38 92 GLU A CA 1
ATOM 716 C C . GLU A 1 92 ? -2.183 -1.244 8.037 1.00 55.38 92 GLU A C 1
ATOM 718 O O . GLU A 1 92 ? -2.016 -2.218 7.299 1.00 55.38 92 GLU A O 1
ATOM 723 N N . GLY A 1 93 ? -2.017 0.009 7.589 1.00 54.03 93 GLY A N 1
ATOM 724 C CA . GLY A 1 93 ? -1.224 0.307 6.385 1.00 54.03 93 GLY A CA 1
ATOM 725 C C . GLY A 1 93 ? -1.925 1.075 5.264 1.00 54.03 93 GLY A C 1
ATOM 726 O O . GLY A 1 93 ? -2.140 0.539 4.175 1.00 54.03 93 GLY A O 1
ATOM 727 N N . GLU A 1 94 ? -2.148 2.369 5.479 1.00 55.62 94 GLU A N 1
ATOM 728 C CA . GLU A 1 94 ? -2.335 3.337 4.399 1.00 55.62 94 GLU A CA 1
ATOM 729 C C . GLU A 1 94 ? -1.139 4.295 4.406 1.00 55.62 94 GLU A C 1
ATOM 731 O O . GLU A 1 94 ? -0.838 4.928 5.412 1.00 55.62 94 GLU A O 1
ATOM 736 N N . GLY A 1 95 ? -0.357 4.299 3.327 1.00 59.28 95 GLY A N 1
ATOM 737 C CA . GLY A 1 95 ? 0.918 5.025 3.312 1.00 59.28 95 GLY A CA 1
ATOM 738 C C . GLY A 1 95 ? 1.756 4.788 2.064 1.00 59.28 95 GLY A C 1
ATOM 739 O O . GLY A 1 95 ? 2.979 4.678 2.149 1.00 59.28 95 GLY A O 1
ATOM 740 N N . ARG A 1 96 ? 1.109 4.652 0.899 1.00 65.62 96 ARG A N 1
ATOM 741 C CA . ARG A 1 96 ? 1.808 4.446 -0.381 1.00 65.62 96 ARG A CA 1
ATOM 742 C C . ARG A 1 96 ? 1.938 5.705 -1.229 1.00 65.62 96 ARG A C 1
ATOM 744 O O . ARG A 1 96 ? 2.692 5.685 -2.196 1.00 65.62 96 ARG A O 1
ATOM 751 N N . GLU A 1 97 ? 1.280 6.800 -0.858 1.00 69.38 97 GLU A N 1
ATOM 752 C CA . GLU A 1 97 ? 1.297 8.052 -1.628 1.00 69.38 97 GLU A CA 1
ATOM 753 C C . GLU A 1 97 ? 2.718 8.586 -1.852 1.00 69.38 97 GLU A C 1
ATOM 755 O O . GLU A 1 97 ? 3.052 9.028 -2.948 1.00 69.38 97 GLU A O 1
ATOM 760 N N . HIS A 1 98 ? 3.602 8.437 -0.859 1.00 72.25 98 HIS A N 1
ATOM 761 C CA . HIS A 1 98 ? 5.009 8.826 -0.987 1.00 72.25 98 HIS A CA 1
ATOM 762 C C . HIS A 1 98 ? 5.774 8.054 -2.072 1.00 72.25 98 HIS A C 1
ATOM 764 O O . HIS A 1 98 ? 6.718 8.588 -2.642 1.00 72.25 98 HIS A O 1
ATOM 770 N N . VAL A 1 99 ? 5.408 6.796 -2.340 1.00 84.88 99 VAL A N 1
ATOM 771 C CA . VAL A 1 99 ? 6.044 6.004 -3.404 1.00 84.88 99 VAL A CA 1
ATOM 772 C C . VAL A 1 99 ? 5.492 6.428 -4.765 1.00 84.88 99 VAL A C 1
ATOM 774 O O . VAL A 1 99 ? 6.245 6.531 -5.727 1.00 84.88 99 VAL A O 1
ATOM 777 N N . PHE A 1 100 ? 4.191 6.725 -4.844 1.00 81.19 100 PHE A N 1
ATOM 778 C CA . PHE A 1 100 ? 3.547 7.173 -6.080 1.00 81.19 100 PHE A CA 1
ATOM 779 C C . PHE A 1 100 ? 3.971 8.582 -6.513 1.00 81.19 100 PHE A C 1
ATOM 781 O O . PHE A 1 100 ? 3.952 8.876 -7.706 1.00 81.19 100 PHE A O 1
ATOM 788 N N . SER A 1 101 ? 4.399 9.443 -5.585 1.00 86.06 101 SER A N 1
ATOM 789 C CA . SER A 1 101 ? 4.890 10.783 -5.923 1.00 86.06 101 SER A CA 1
ATOM 790 C C . SER A 1 101 ? 6.336 10.803 -6.431 1.00 86.06 101 SER A C 1
ATOM 792 O O . SER A 1 101 ? 6.678 11.663 -7.243 1.00 86.06 101 SER A O 1
ATOM 794 N N . ALA A 1 102 ? 7.175 9.846 -6.021 1.00 87.38 102 ALA A N 1
ATOM 795 C CA . ALA A 1 102 ? 8.579 9.750 -6.430 1.00 87.38 102 ALA A CA 1
ATOM 796 C C . ALA A 1 102 ? 8.808 9.736 -7.963 1.00 87.38 102 ALA A C 1
ATOM 798 O O . ALA A 1 102 ? 9.589 10.560 -8.455 1.00 87.38 102 ALA A O 1
ATOM 799 N N . PRO A 1 103 ? 8.106 8.903 -8.762 1.00 89.31 103 PRO A N 1
ATOM 800 C CA . PRO A 1 103 ? 8.336 8.824 -10.204 1.00 89.31 103 PRO A CA 1
ATOM 801 C C . PRO A 1 103 ? 7.841 10.051 -10.984 1.00 89.31 103 PRO A C 1
ATOM 803 O O . PRO A 1 103 ? 8.116 10.147 -12.182 1.00 89.31 103 PRO A O 1
ATOM 806 N N . ASN A 1 104 ? 7.166 11.022 -10.354 1.00 89.81 104 ASN A N 1
ATOM 807 C CA . ASN A 1 104 ? 6.746 12.253 -11.036 1.00 89.81 104 ASN A CA 1
ATOM 808 C C . ASN A 1 104 ? 7.938 13.021 -11.630 1.00 89.81 104 ASN A C 1
ATOM 810 O O . ASN A 1 104 ? 7.807 13.634 -12.692 1.00 89.81 104 ASN A O 1
ATOM 814 N N . ALA A 1 105 ? 9.122 12.922 -11.013 1.00 88.31 105 ALA A N 1
ATOM 815 C CA . ALA A 1 105 ? 10.362 13.490 -11.545 1.00 88.31 105 ALA A CA 1
ATOM 816 C C . ALA A 1 105 ? 10.741 12.916 -12.927 1.00 88.31 105 ALA A C 1
ATOM 818 O O . ALA A 1 105 ? 11.352 13.601 -13.747 1.00 88.31 105 ALA A O 1
ATOM 819 N N . LEU A 1 106 ? 10.331 11.678 -13.222 1.00 91.56 106 LEU A N 1
ATOM 820 C CA . LEU A 1 106 ? 10.621 10.995 -14.482 1.00 91.56 106 LEU A CA 1
ATOM 821 C C . LEU A 1 106 ? 9.618 11.322 -15.588 1.00 91.56 106 LEU A C 1
ATOM 823 O O . LEU A 1 106 ? 9.884 11.037 -16.759 1.00 91.56 106 LEU A O 1
ATOM 827 N N . ALA A 1 107 ? 8.462 11.904 -15.258 1.00 89.62 107 ALA A N 1
ATOM 828 C CA . ALA A 1 107 ? 7.355 12.065 -16.199 1.00 89.62 107 ALA A CA 1
ATOM 829 C C . ALA A 1 107 ? 7.744 12.879 -17.443 1.00 89.62 107 ALA A C 1
ATOM 831 O O . ALA A 1 107 ? 7.282 12.587 -18.544 1.00 89.62 107 ALA A O 1
ATOM 832 N N . ARG A 1 108 ? 8.617 13.884 -17.292 1.00 88.88 108 ARG A N 1
ATOM 833 C CA . ARG A 1 108 ? 9.100 14.705 -18.416 1.00 88.88 108 ARG A CA 1
ATOM 834 C C . ARG A 1 108 ? 10.089 13.953 -19.305 1.00 88.88 108 ARG A C 1
ATOM 836 O O . AR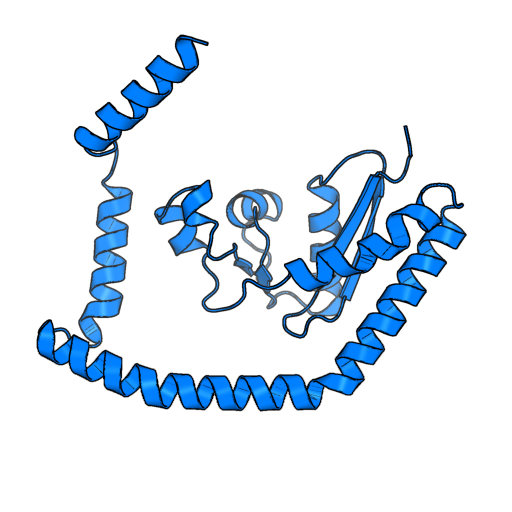G A 1 108 ? 9.982 14.034 -20.524 1.00 88.88 108 ARG A O 1
ATOM 843 N N . VAL A 1 109 ? 11.023 13.219 -18.701 1.00 90.25 109 VAL A N 1
ATOM 844 C CA . VAL A 1 109 ? 12.117 12.529 -19.411 1.00 90.25 109 VAL A CA 1
ATOM 845 C C . VAL A 1 109 ? 11.613 11.270 -20.119 1.00 90.25 109 VAL A C 1
ATOM 847 O O . VAL A 1 109 ? 12.051 10.941 -21.217 1.00 90.25 109 VAL A O 1
ATOM 850 N N . THR A 1 110 ? 10.635 10.587 -19.527 1.00 92.12 110 THR A N 1
ATOM 851 C CA . THR A 1 110 ? 10.131 9.303 -20.033 1.00 92.12 110 THR A CA 1
ATOM 852 C C . THR A 1 110 ? 8.991 9.425 -21.047 1.00 92.12 110 THR A C 1
ATOM 854 O O . THR A 1 110 ? 8.579 8.412 -21.609 1.00 92.12 110 THR A O 1
ATOM 857 N N . ARG A 1 111 ? 8.469 10.636 -21.293 1.00 88.25 111 ARG A N 1
ATOM 858 C CA . ARG A 1 111 ? 7.306 10.870 -22.171 1.00 88.25 111 ARG A CA 1
ATOM 859 C C . ARG A 1 111 ? 7.602 10.657 -23.655 1.00 88.25 111 ARG A C 1
ATOM 861 O O . ARG A 1 111 ? 6.737 10.192 -24.386 1.00 88.25 111 ARG A O 1
ATOM 868 N N . HIS A 1 112 ? 8.801 11.028 -24.095 1.00 88.69 112 HIS A N 1
ATOM 869 C CA . HIS A 1 112 ? 9.191 11.033 -25.512 1.00 88.69 112 HIS A CA 1
ATOM 870 C C . HIS A 1 112 ? 10.365 10.100 -25.815 1.00 88.69 112 HIS A C 1
ATOM 872 O O . HIS A 1 112 ? 10.939 10.155 -26.899 1.00 88.69 112 HIS A O 1
ATOM 878 N N . THR A 1 113 ? 10.747 9.268 -24.851 1.00 90.75 113 THR A N 1
ATOM 879 C CA . THR A 1 113 ? 11.890 8.370 -24.989 1.00 90.75 113 THR A CA 1
ATOM 880 C C . THR A 1 113 ? 11.458 7.009 -25.533 1.00 90.75 113 THR A C 1
ATOM 882 O O . THR A 1 113 ? 10.286 6.638 -25.438 1.00 90.75 113 THR A O 1
ATOM 885 N N . SER A 1 114 ? 12.391 6.251 -26.115 1.00 92.69 114 SER A N 1
ATOM 886 C CA . SER A 1 114 ? 12.090 4.890 -26.573 1.00 92.69 114 SER A CA 1
ATOM 887 C C . SER A 1 114 ? 11.758 3.976 -25.390 1.00 92.69 114 SER A C 1
ATOM 889 O O . SER A 1 114 ? 12.182 4.228 -24.262 1.00 92.69 114 SER A O 1
ATOM 891 N N . THR A 1 115 ? 11.039 2.877 -25.633 1.00 92.19 115 THR A N 1
ATOM 892 C CA . THR A 1 115 ? 10.677 1.909 -24.580 1.00 92.19 115 THR A CA 1
ATOM 893 C C . THR A 1 115 ? 11.891 1.442 -23.774 1.00 92.19 115 THR A C 1
ATOM 895 O O . THR A 1 115 ? 11.831 1.412 -22.549 1.00 92.19 115 THR A O 1
ATOM 898 N N . PHE A 1 116 ? 13.013 1.175 -24.447 1.00 94.44 116 PHE A N 1
ATOM 899 C CA . PHE A 1 116 ? 14.264 0.782 -23.798 1.00 94.44 116 PHE A CA 1
ATOM 900 C C . PHE A 1 116 ? 14.768 1.839 -22.805 1.00 94.44 116 PHE A C 1
ATOM 902 O O . PHE A 1 116 ? 14.956 1.547 -21.627 1.00 94.44 116 PHE A O 1
ATOM 909 N N . HIS A 1 117 ? 14.932 3.086 -23.250 1.00 95.25 117 HIS A N 1
ATOM 910 C CA . HIS A 1 117 ? 15.437 4.157 -22.390 1.00 95.25 117 HIS A CA 1
ATOM 911 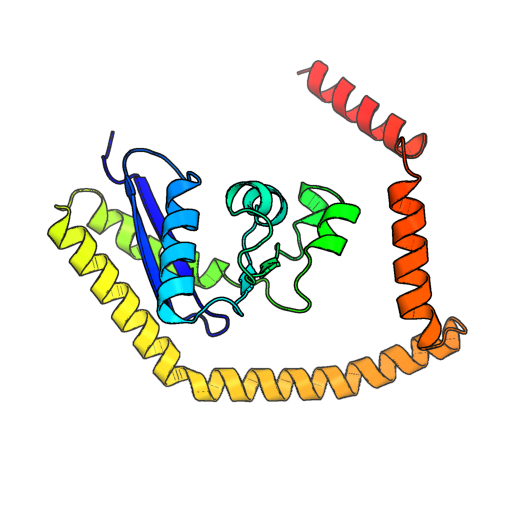C C . HIS A 1 117 ? 14.448 4.520 -21.280 1.00 95.25 117 HIS A C 1
ATOM 913 O O . HIS A 1 117 ? 14.858 4.901 -20.185 1.00 95.25 117 HIS A O 1
ATOM 919 N N . ARG A 1 118 ? 13.141 4.380 -21.536 1.00 94.38 118 ARG A N 1
ATOM 920 C CA . ARG A 1 118 ? 12.101 4.544 -20.518 1.00 94.38 118 ARG A CA 1
ATOM 921 C C . ARG A 1 118 ? 12.292 3.527 -19.398 1.00 94.38 118 ARG A C 1
ATOM 923 O O . ARG A 1 118 ? 12.333 3.929 -18.238 1.00 94.38 118 ARG A O 1
ATOM 930 N N . HIS A 1 119 ? 12.426 2.245 -19.741 1.00 95.31 119 HIS A N 1
ATOM 931 C CA . HIS A 1 119 ? 12.656 1.175 -18.766 1.00 95.31 119 HIS A CA 1
ATOM 932 C C . HIS A 1 119 ? 13.958 1.387 -18.009 1.00 95.31 119 HIS A C 1
ATOM 934 O O . HIS A 1 119 ? 13.918 1.402 -16.786 1.00 95.31 119 HIS A O 1
ATOM 940 N N . GLN A 1 120 ? 15.056 1.678 -18.710 1.00 96.06 120 GLN A N 1
ATOM 941 C CA . GLN A 1 120 ? 16.344 1.985 -18.085 1.00 96.06 120 GLN A CA 1
ATOM 942 C C . GLN A 1 120 ? 16.234 3.140 -17.076 1.00 96.06 120 GLN A C 1
ATOM 944 O O . GLN A 1 120 ? 16.709 3.028 -15.951 1.00 96.06 120 GLN A O 1
ATOM 949 N N . THR A 1 121 ? 15.562 4.234 -17.450 1.00 95.69 121 THR A N 1
ATOM 950 C CA . THR A 1 121 ? 15.384 5.407 -16.576 1.00 95.69 121 THR A CA 1
ATOM 951 C C . THR A 1 121 ? 14.561 5.070 -15.329 1.00 95.69 121 THR A C 1
ATOM 953 O O . THR A 1 121 ? 14.906 5.481 -14.222 1.00 95.69 121 THR A O 1
ATOM 956 N N . ILE A 1 122 ? 13.460 4.330 -15.495 1.00 95.38 122 ILE A N 1
ATOM 957 C CA . ILE A 1 122 ? 12.572 3.937 -14.390 1.00 95.38 122 ILE A CA 1
ATOM 958 C C . ILE A 1 122 ? 13.272 2.946 -13.456 1.00 95.38 122 ILE A C 1
ATOM 960 O O . ILE A 1 122 ? 13.191 3.092 -12.238 1.00 95.38 122 ILE A O 1
ATOM 964 N N . GLU A 1 123 ? 13.977 1.967 -14.018 1.00 95.81 123 GLU A N 1
ATOM 965 C CA . GLU A 1 123 ? 14.745 0.975 -13.270 1.00 95.81 123 GLU A CA 1
ATOM 966 C C . GLU A 1 123 ? 15.840 1.644 -12.438 1.00 95.81 123 GLU A C 1
ATOM 968 O O . GLU A 1 123 ? 15.893 1.433 -11.231 1.00 95.81 123 GLU A O 1
ATOM 973 N N . GLN A 1 124 ? 16.651 2.517 -13.043 1.00 96.38 124 GLN A N 1
ATOM 974 C CA . GLN A 1 124 ? 17.697 3.257 -12.329 1.00 96.38 124 GLN A CA 1
ATOM 975 C C . GLN A 1 124 ? 17.127 4.122 -11.202 1.00 96.38 124 GLN A C 1
ATOM 977 O O . GLN A 1 124 ? 17.679 4.153 -10.102 1.00 96.38 124 GLN A O 1
ATOM 982 N N . HIS A 1 125 ? 16.004 4.800 -11.450 1.00 95.75 125 HIS A N 1
ATOM 983 C CA . HIS A 1 125 ? 15.348 5.613 -10.432 1.00 95.75 125 HIS A CA 1
ATOM 984 C C . HIS A 1 125 ? 14.880 4.774 -9.239 1.00 95.75 125 HIS A C 1
ATOM 986 O O . HIS A 1 125 ? 15.133 5.147 -8.094 1.00 95.75 125 HIS A O 1
ATOM 992 N N . PHE A 1 126 ? 14.217 3.640 -9.486 1.00 95.94 126 PHE A N 1
ATOM 993 C CA . PHE A 1 126 ? 13.741 2.784 -8.402 1.00 95.94 126 PHE A CA 1
ATOM 994 C C . PHE A 1 126 ? 14.851 1.975 -7.729 1.00 95.94 126 PHE A C 1
ATOM 996 O O . PHE A 1 126 ? 14.730 1.699 -6.539 1.00 95.94 126 PHE A O 1
ATOM 1003 N N . ALA A 1 127 ? 15.939 1.654 -8.432 1.00 96.62 127 ALA A N 1
ATOM 1004 C CA . ALA A 1 127 ? 17.140 1.089 -7.826 1.00 96.62 127 ALA A CA 1
ATOM 1005 C C . ALA A 1 127 ? 17.727 2.066 -6.800 1.00 96.62 127 ALA A C 1
ATOM 1007 O O . ALA A 1 127 ? 17.845 1.720 -5.629 1.00 96.62 127 ALA A O 1
ATOM 1008 N N . PHE A 1 128 ? 17.952 3.323 -7.198 1.00 96.19 128 PHE A N 1
ATOM 1009 C CA . PHE A 1 128 ? 18.441 4.357 -6.284 1.00 96.19 128 PHE A CA 1
ATOM 1010 C C . PHE A 1 128 ? 17.469 4.629 -5.126 1.00 96.19 128 PHE A C 1
ATOM 1012 O O . PHE A 1 128 ? 17.885 4.747 -3.975 1.00 96.19 128 PHE A O 1
ATOM 1019 N N . TRP A 1 129 ? 16.162 4.693 -5.403 1.00 95.25 129 TRP A N 1
ATOM 1020 C CA . TRP A 1 129 ? 15.140 4.809 -4.359 1.00 95.25 129 TRP A CA 1
ATOM 1021 C C . TRP A 1 129 ? 15.232 3.661 -3.351 1.00 95.25 129 TRP A C 1
ATOM 1023 O O . TRP A 1 129 ? 15.194 3.894 -2.145 1.00 95.25 129 TRP A O 1
ATOM 1033 N N . ASN A 1 130 ? 15.343 2.423 -3.832 1.00 96.19 130 ASN A N 1
ATOM 1034 C CA . ASN A 1 130 ? 15.442 1.250 -2.976 1.00 96.19 130 ASN A CA 1
ATOM 1035 C C . ASN A 1 130 ? 16.748 1.245 -2.171 1.00 96.19 130 ASN A C 1
ATOM 1037 O O . ASN A 1 130 ? 16.696 0.898 -0.994 1.00 96.19 130 ASN A O 1
ATOM 1041 N N . ASP A 1 131 ? 17.872 1.684 -2.741 1.00 97.50 131 ASP A N 1
ATOM 1042 C CA . ASP A 1 131 ? 19.140 1.837 -2.016 1.00 97.50 131 ASP A CA 1
ATOM 1043 C C . ASP A 1 131 ? 19.022 2.872 -0.889 1.00 97.50 131 ASP A C 1
ATOM 1045 O O . ASP A 1 131 ? 19.441 2.612 0.239 1.00 97.50 131 ASP A O 1
ATOM 1049 N N . ASP A 1 132 ? 18.366 4.008 -1.147 1.00 95.62 132 ASP A N 1
ATOM 1050 C CA . ASP A 1 132 ? 18.068 5.011 -0.119 1.00 95.62 132 ASP A CA 1
ATOM 1051 C C . ASP A 1 132 ? 17.169 4.439 0.992 1.00 95.62 132 ASP A C 1
ATOM 1053 O O . ASP A 1 132 ? 17.428 4.638 2.184 1.00 95.62 132 ASP A O 1
ATOM 1057 N N . LYS A 1 133 ? 16.126 3.672 0.639 1.00 94.94 133 LYS A N 1
ATOM 1058 C CA . LYS A 1 133 ? 15.287 2.992 1.643 1.00 94.94 133 LYS A CA 1
ATOM 1059 C C . LYS A 1 133 ? 16.046 1.924 2.407 1.00 94.94 133 LYS A C 1
ATOM 1061 O O . LYS A 1 133 ? 15.801 1.777 3.601 1.00 94.94 133 LYS A O 1
ATOM 1066 N N . TYR A 1 134 ? 16.980 1.231 1.768 1.00 96.75 134 TYR A N 1
ATOM 1067 C CA . TYR A 1 134 ? 17.837 0.258 2.427 1.00 96.75 134 TYR A CA 1
ATOM 1068 C C . TYR A 1 134 ? 18.778 0.924 3.430 1.00 96.75 134 TYR A C 1
ATOM 1070 O O . TYR A 1 134 ? 18.811 0.521 4.592 1.00 96.75 134 TYR A O 1
ATOM 1078 N N . ALA A 1 135 ? 19.468 1.993 3.028 1.00 97.69 135 ALA A N 1
ATOM 1079 C CA . ALA A 1 135 ? 20.363 2.751 3.900 1.00 97.69 135 ALA A CA 1
ATOM 1080 C C . ALA A 1 135 ? 19.638 3.314 5.136 1.00 97.69 135 ALA A C 1
ATOM 1082 O O . ALA A 1 135 ? 20.196 3.347 6.232 1.00 97.69 135 ALA A O 1
ATOM 1083 N N . ASN A 1 136 ? 18.369 3.702 4.979 1.00 96.06 136 ASN A N 1
ATOM 1084 C CA . ASN A 1 136 ? 17.543 4.242 6.058 1.00 96.06 136 ASN A CA 1
ATOM 1085 C C . ASN A 1 136 ? 16.691 3.192 6.794 1.00 96.06 136 ASN A C 1
ATOM 1087 O O . ASN A 1 136 ? 15.964 3.549 7.726 1.00 96.06 136 ASN A O 1
ATOM 1091 N N . LEU A 1 137 ? 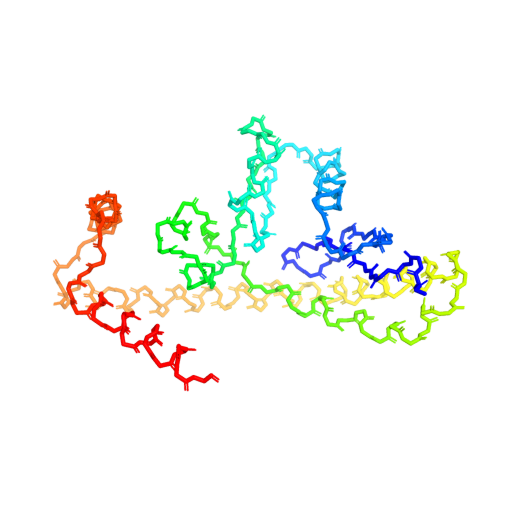16.761 1.910 6.417 1.00 95.94 137 LEU A N 1
ATOM 1092 C CA . LEU A 1 137 ? 15.845 0.879 6.913 1.00 95.94 137 LEU A CA 1
ATOM 1093 C C . LEU A 1 137 ? 15.945 0.696 8.430 1.00 95.94 137 LEU A C 1
ATOM 1095 O O . LEU A 1 137 ? 14.924 0.638 9.111 1.00 95.94 137 LEU A O 1
ATOM 1099 N N . SER A 1 138 ? 17.159 0.655 8.976 1.00 97.25 138 SER A N 1
ATOM 1100 C CA . SER A 1 138 ? 17.366 0.481 10.419 1.00 97.25 138 SER A CA 1
ATOM 1101 C C . SER A 1 138 ? 16.758 1.629 11.226 1.00 97.25 138 SER A C 1
ATOM 1103 O O . SER A 1 138 ? 16.083 1.388 12.224 1.00 97.25 138 SER A O 1
ATOM 1105 N N . ASN A 1 139 ? 16.928 2.870 10.759 1.00 97.19 139 ASN A N 1
ATOM 1106 C CA . ASN A 1 139 ? 16.333 4.048 11.393 1.00 97.19 139 ASN A CA 1
ATOM 1107 C C . ASN A 1 139 ? 14.805 4.020 11.290 1.00 97.19 139 ASN A C 1
ATOM 1109 O O . ASN A 1 139 ? 14.121 4.297 12.272 1.00 97.19 139 ASN A O 1
ATOM 1113 N N . PHE A 1 140 ? 14.271 3.647 10.123 1.00 93.62 140 PHE A N 1
ATOM 1114 C CA . PHE A 1 140 ? 12.834 3.479 9.909 1.00 93.62 140 PHE A CA 1
ATOM 1115 C C . PHE A 1 140 ? 12.236 2.470 10.899 1.00 93.62 140 PHE A C 1
ATOM 1117 O O . PHE A 1 140 ? 11.269 2.784 11.591 1.00 93.62 140 PHE A O 1
ATOM 1124 N N . LEU A 1 141 ? 12.841 1.283 11.015 1.00 95.44 141 LEU A N 1
ATOM 1125 C CA . LEU A 1 141 ? 12.380 0.234 11.925 1.00 95.44 141 LEU A CA 1
ATOM 1126 C C . LEU A 1 141 ? 12.493 0.660 13.391 1.00 95.44 141 LEU A C 1
ATOM 1128 O O . LEU A 1 141 ? 11.553 0.461 14.155 1.00 95.44 141 LEU A O 1
ATOM 1132 N N . TRP A 1 142 ? 13.612 1.272 13.782 1.00 97.38 142 TRP A N 1
ATOM 1133 C CA . TRP A 1 142 ? 13.826 1.722 15.156 1.00 97.38 142 TRP A CA 1
ATOM 1134 C C . TRP A 1 142 ? 12.845 2.826 15.571 1.00 97.38 142 TRP A C 1
ATOM 1136 O O . TRP A 1 142 ? 12.269 2.755 16.658 1.00 97.38 142 TRP A O 1
ATOM 1146 N N . ASN A 1 143 ? 12.608 3.813 14.701 1.00 95.94 143 ASN A N 1
ATOM 1147 C CA . ASN A 1 143 ? 11.643 4.883 14.956 1.00 95.94 143 ASN A CA 1
ATOM 1148 C C . ASN A 1 143 ? 10.231 4.318 15.121 1.00 95.94 143 ASN A C 1
ATOM 1150 O O . ASN A 1 143 ? 9.603 4.556 16.150 1.00 95.94 143 ASN A O 1
ATOM 1154 N N . HIS A 1 144 ? 9.766 3.502 14.170 1.00 92.81 144 HIS A N 1
ATOM 1155 C CA . HIS A 1 144 ? 8.424 2.923 14.240 1.00 92.81 144 HIS A CA 1
ATOM 1156 C C . HIS A 1 144 ? 8.251 1.945 15.404 1.00 92.81 144 HIS A C 1
ATOM 1158 O O . HIS A 1 144 ? 7.175 1.877 15.988 1.00 92.81 144 HIS A O 1
ATOM 1164 N N . TYR A 1 145 ? 9.304 1.227 15.799 1.00 96.00 145 TYR A N 1
ATOM 1165 C CA . TYR A 1 145 ? 9.271 0.405 17.005 1.00 96.00 145 TYR A CA 1
ATOM 1166 C C . TYR A 1 145 ? 9.073 1.257 18.267 1.00 96.00 145 TYR A C 1
ATOM 1168 O O . TYR A 1 145 ? 8.229 0.943 19.104 1.00 96.00 145 TYR A O 1
ATOM 1176 N N . ARG A 1 146 ? 9.804 2.370 18.399 1.00 97.81 146 ARG A N 1
ATOM 1177 C CA . ARG A 1 146 ? 9.640 3.296 19.531 1.00 97.81 146 ARG A CA 1
ATOM 1178 C C . ARG A 1 146 ? 8.279 3.979 19.535 1.00 97.81 146 ARG A C 1
ATOM 1180 O O . ARG A 1 146 ? 7.693 4.132 20.603 1.00 97.81 146 ARG A O 1
ATOM 1187 N N . GLU A 1 147 ? 7.786 4.382 18.367 1.00 95.75 147 GLU A N 1
ATOM 1188 C CA . GLU A 1 147 ? 6.432 4.916 18.207 1.00 95.75 147 GLU A CA 1
ATOM 1189 C C . GLU A 1 147 ? 5.396 3.894 18.665 1.00 95.75 147 GLU A C 1
ATOM 1191 O O . GLU A 1 147 ? 4.545 4.236 19.476 1.00 95.75 147 GLU A O 1
ATOM 1196 N N . ALA A 1 148 ? 5.521 2.633 18.242 1.00 95.31 148 ALA A N 1
ATOM 1197 C CA . ALA A 1 148 ? 4.622 1.565 18.661 1.00 95.31 148 ALA A CA 1
ATOM 1198 C C . ALA A 1 148 ? 4.649 1.350 20.182 1.00 95.31 148 ALA A C 1
ATOM 1200 O O . ALA A 1 148 ? 3.590 1.282 20.799 1.00 95.31 148 ALA A O 1
ATOM 1201 N N . LEU A 1 149 ? 5.832 1.304 20.808 1.00 97.94 149 LEU A N 1
ATOM 1202 C CA . LEU A 1 149 ? 5.946 1.192 22.268 1.00 97.94 149 LEU A CA 1
ATOM 1203 C C . LEU A 1 149 ? 5.277 2.365 22.989 1.00 97.94 149 LEU A C 1
ATOM 1205 O O . LEU A 1 149 ? 4.518 2.154 23.932 1.00 97.94 149 LEU A O 1
ATOM 1209 N N . LYS A 1 150 ? 5.521 3.592 22.519 1.00 98.00 150 LYS A N 1
ATOM 1210 C CA . LYS A 1 150 ? 4.909 4.799 23.078 1.00 98.00 150 LYS A CA 1
ATOM 1211 C C . LYS A 1 150 ? 3.389 4.793 22.899 1.00 98.00 150 LYS A C 1
ATOM 1213 O O . LYS A 1 150 ? 2.666 5.156 23.820 1.00 98.00 150 LYS A O 1
ATOM 1218 N N . SER A 1 151 ? 2.897 4.373 21.734 1.00 96.69 151 SER A N 1
ATOM 1219 C CA . SER A 1 151 ? 1.466 4.209 21.481 1.00 96.69 151 SER A CA 1
ATOM 1220 C C . SER A 1 151 ? 0.859 3.165 22.410 1.00 96.69 151 SER A C 1
ATOM 1222 O O . SER A 1 151 ? -0.200 3.421 22.962 1.00 96.69 151 SER A O 1
ATOM 1224 N N . ILE A 1 152 ? 1.521 2.029 22.641 1.00 97.00 152 ILE A N 1
ATOM 1225 C CA . ILE A 1 152 ? 1.040 1.016 23.590 1.00 97.00 152 ILE A CA 1
ATOM 1226 C C . ILE A 1 152 ? 0.968 1.602 25.000 1.00 97.00 152 ILE A C 1
ATOM 1228 O O . ILE A 1 152 ? -0.066 1.471 25.646 1.00 97.00 152 ILE A O 1
ATOM 1232 N N . GLU A 1 153 ? 2.022 2.270 25.466 1.00 97.44 153 GLU A N 1
ATOM 1233 C CA . GLU A 1 153 ? 2.058 2.888 26.796 1.00 97.44 153 GLU A CA 1
ATOM 1234 C C . GLU A 1 153 ? 0.913 3.894 26.989 1.00 97.44 153 GLU A C 1
ATOM 1236 O O . GLU A 1 153 ? 0.138 3.773 27.936 1.00 97.44 153 GLU A O 1
ATOM 1241 N N . ILE A 1 154 ? 0.762 4.844 26.060 1.00 97.62 154 ILE A N 1
ATOM 1242 C CA . ILE A 1 154 ? -0.241 5.913 26.149 1.00 97.62 154 ILE A CA 1
ATOM 1243 C C . ILE A 1 154 ? -1.656 5.355 25.968 1.00 97.62 154 ILE A C 1
ATOM 1245 O O . ILE A 1 154 ? -2.516 5.540 26.829 1.00 97.62 154 ILE A O 1
ATOM 1249 N N . LEU A 1 155 ? -1.897 4.636 24.868 1.00 96.81 155 LEU A N 1
ATOM 1250 C CA . LEU A 1 155 ? -3.240 4.193 24.501 1.00 96.81 155 LEU A CA 1
ATOM 1251 C C . LEU A 1 155 ? -3.771 3.131 25.463 1.00 96.81 155 LEU A C 1
ATOM 1253 O O . LEU A 1 155 ? -4.978 3.054 25.643 1.00 96.81 155 LEU A O 1
ATOM 1257 N N . THR A 1 156 ? -2.917 2.335 26.117 1.00 97.19 156 THR A N 1
ATOM 1258 C CA . THR A 1 156 ? -3.384 1.374 27.135 1.00 97.19 156 THR A CA 1
ATOM 1259 C C . THR A 1 156 ? -3.973 2.092 28.347 1.00 97.19 156 THR A C 1
ATOM 1261 O O . THR A 1 156 ? -5.017 1.681 28.860 1.00 97.19 156 THR A O 1
ATOM 1264 N N . VAL A 1 157 ? -3.336 3.178 28.796 1.00 97.06 157 VAL A N 1
ATOM 1265 C CA . VAL A 1 157 ? -3.834 3.987 29.917 1.00 97.06 157 VAL A CA 1
ATOM 1266 C C . VAL A 1 157 ? -5.119 4.704 29.517 1.00 97.06 157 VAL A C 1
ATOM 1268 O O . VAL A 1 157 ? -6.122 4.586 30.217 1.00 97.06 157 VAL A O 1
ATOM 1271 N N . GLU A 1 158 ? -5.124 5.377 28.365 1.00 96.94 158 GLU A N 1
ATOM 1272 C CA . GLU A 1 158 ? -6.311 6.071 27.848 1.00 96.94 158 GLU A CA 1
ATOM 1273 C C . GLU A 1 158 ? -7.494 5.116 27.661 1.00 96.94 158 GLU A C 1
ATOM 1275 O O . GLU A 1 158 ? -8.604 5.399 28.115 1.00 96.94 158 GLU A O 1
ATOM 1280 N N . LEU A 1 159 ? -7.251 3.947 27.063 1.00 96.31 159 LEU A N 1
ATOM 1281 C CA . LEU A 1 159 ? -8.267 2.921 26.871 1.00 96.31 159 LEU A CA 1
ATOM 1282 C C . LEU A 1 159 ? -8.808 2.418 28.210 1.00 96.31 159 LEU A C 1
ATOM 1284 O O . LEU A 1 159 ? -10.010 2.212 28.332 1.00 96.31 159 LEU A O 1
ATOM 1288 N N . SER A 1 160 ? -7.958 2.252 29.226 1.00 96.69 160 SER A N 1
ATOM 1289 C CA . SER A 1 160 ? -8.394 1.830 30.564 1.00 96.69 160 SER A CA 1
ATOM 1290 C C . SER A 1 160 ? -9.309 2.866 31.222 1.00 96.69 160 SER A C 1
ATOM 1292 O O . SER A 1 160 ? -10.339 2.496 31.786 1.00 96.69 160 SER A O 1
ATOM 1294 N N . THR A 1 161 ? -8.980 4.156 31.102 1.00 97.50 161 THR A N 1
ATOM 1295 C CA . THR A 1 161 ? -9.823 5.256 31.595 1.00 97.50 161 THR A CA 1
ATOM 1296 C C . THR A 1 161 ? -11.178 5.266 30.893 1.00 97.50 161 THR A C 1
ATOM 1298 O O . THR A 1 161 ? -12.212 5.235 31.557 1.00 97.50 161 THR A O 1
ATOM 1301 N N . ILE A 1 162 ? -11.186 5.203 29.557 1.00 96.62 162 ILE A N 1
ATOM 1302 C CA . ILE A 1 162 ? -12.420 5.178 28.757 1.00 96.62 162 ILE A CA 1
ATOM 1303 C C . ILE A 1 162 ? -13.273 3.952 29.104 1.00 96.62 162 ILE A C 1
ATOM 1305 O O . ILE A 1 162 ? -14.496 4.056 29.212 1.00 96.62 162 ILE A O 1
ATOM 1309 N N . LYS A 1 163 ? -12.643 2.787 29.311 1.00 97.50 163 LYS A N 1
ATOM 1310 C CA . LYS A 1 163 ? -13.346 1.561 29.705 1.00 97.50 163 LYS A CA 1
ATOM 1311 C C . LYS A 1 163 ? -14.065 1.721 31.041 1.00 97.50 163 LYS A C 1
ATOM 1313 O O . LYS A 1 163 ? -15.211 1.299 31.165 1.00 97.50 163 LYS A O 1
ATOM 1318 N N . LEU A 1 164 ? -13.429 2.378 32.009 1.00 97.31 164 LEU A N 1
ATOM 1319 C CA . LEU A 1 164 ? -14.030 2.658 33.311 1.00 97.31 164 LEU A CA 1
ATOM 1320 C C . LEU A 1 164 ? -15.170 3.680 33.207 1.00 97.31 164 LEU A C 1
ATOM 1322 O O . LEU A 1 164 ? -16.252 3.432 33.734 1.00 97.31 164 LEU A O 1
ATOM 1326 N N . GLU A 1 165 ? -14.960 4.788 32.494 1.00 97.62 165 GLU A N 1
ATOM 1327 C CA . GLU A 1 165 ? -15.967 5.845 32.313 1.00 97.62 165 GLU A CA 1
ATOM 1328 C C . GLU A 1 165 ? -17.232 5.339 31.610 1.00 97.62 165 GLU A C 1
ATOM 1330 O O . GLU A 1 165 ? -18.347 5.657 32.022 1.00 97.62 165 GLU A O 1
ATOM 1335 N N . LEU A 1 166 ? -17.069 4.520 30.569 1.00 97.06 166 LEU A N 1
ATOM 1336 C CA . LEU A 1 166 ? -18.181 3.963 29.798 1.00 97.06 166 LEU A CA 1
ATOM 1337 C C . LEU A 1 166 ? -18.714 2.644 30.370 1.00 97.06 166 LEU A C 1
ATOM 1339 O O . LEU A 1 166 ? -19.683 2.107 29.836 1.00 97.06 166 LEU A O 1
ATOM 1343 N N . SER A 1 167 ? -18.112 2.127 31.447 1.00 97.31 167 SER A N 1
ATOM 1344 C CA . SER A 1 167 ? -18.444 0.820 32.034 1.00 97.31 167 SER A CA 1
ATOM 1345 C C . SER A 1 167 ? -18.397 -0.328 31.013 1.00 97.31 167 SER A C 1
ATOM 1347 O O . SER A 1 167 ? -19.290 -1.174 30.982 1.00 97.31 167 SER A O 1
ATOM 1349 N N . ILE A 1 168 ? -17.360 -0.347 30.170 1.00 96.88 168 ILE A N 1
ATOM 1350 C CA . ILE A 1 168 ? -17.149 -1.360 29.125 1.00 96.88 168 ILE A CA 1
ATOM 1351 C C . ILE A 1 168 ? -15.941 -2.254 29.435 1.00 96.88 168 ILE A C 1
ATOM 1353 O O . ILE A 1 168 ? -14.963 -1.831 30.055 1.00 96.88 168 ILE A O 1
ATOM 1357 N N . THR A 1 169 ? -15.977 -3.498 28.970 1.00 96.38 169 THR A N 1
ATOM 1358 C CA . THR A 1 169 ? -14.909 -4.496 29.145 1.00 96.38 169 THR A CA 1
ATOM 1359 C C . THR A 1 169 ? -14.282 -4.893 27.806 1.00 96.38 169 THR A C 1
ATOM 1361 O O . THR A 1 169 ? -14.711 -4.445 26.745 1.00 96.38 169 THR A O 1
ATOM 1364 N N . ASP A 1 170 ? -13.235 -5.730 27.823 1.00 95.12 170 ASP A N 1
ATOM 1365 C CA . ASP A 1 170 ? -12.654 -6.237 26.567 1.00 95.12 170 ASP A CA 1
ATOM 1366 C C . ASP A 1 170 ? -13.635 -7.094 25.760 1.00 95.12 170 ASP A C 1
ATOM 1368 O O . ASP A 1 170 ? -13.575 -7.093 24.530 1.00 95.12 170 ASP A O 1
ATOM 1372 N N . ASP A 1 171 ? -14.574 -7.765 26.431 1.00 96.00 171 ASP A N 1
ATOM 1373 C CA . ASP A 1 171 ? -15.607 -8.581 25.787 1.00 96.00 171 ASP A CA 1
ATOM 1374 C C . ASP A 1 171 ? -16.612 -7.729 24.998 1.00 96.00 171 ASP A C 1
ATOM 1376 O O . ASP A 1 171 ? -17.267 -8.214 24.067 1.00 96.00 171 ASP A O 1
ATOM 1380 N N . ASP A 1 172 ? -16.711 -6.436 25.315 1.00 96.31 172 ASP A N 1
ATOM 1381 C CA . ASP A 1 172 ? -17.599 -5.522 24.611 1.00 96.31 172 ASP A CA 1
ATOM 1382 C C . ASP A 1 172 ? -17.090 -5.161 23.215 1.00 96.31 172 ASP A C 1
ATOM 1384 O O . ASP A 1 172 ? -17.907 -4.970 22.318 1.00 96.31 172 ASP A O 1
ATOM 1388 N N . PHE A 1 173 ? -15.777 -5.143 22.961 1.00 92.88 173 PHE A N 1
ATOM 1389 C CA . PHE A 1 173 ? -15.246 -4.839 21.625 1.00 92.88 173 PHE A CA 1
ATOM 1390 C C . PHE A 1 173 ? -15.706 -5.833 20.543 1.00 92.88 173 PHE A C 1
ATOM 1392 O O . PHE A 1 173 ? -16.301 -5.391 19.552 1.00 92.88 173 PHE A O 1
ATOM 1399 N N . PRO A 1 174 ? -15.495 -7.163 20.674 1.00 93.38 174 PRO A N 1
ATOM 1400 C CA . PRO A 1 174 ? -16.001 -8.113 19.688 1.00 93.38 174 PRO A CA 1
ATOM 1401 C C . PRO A 1 174 ? -17.534 -8.102 19.625 1.00 93.38 174 PRO A C 1
ATOM 1403 O O . PRO A 1 174 ? -18.098 -8.247 18.538 1.00 93.38 174 PRO A O 1
ATOM 1406 N N . ARG A 1 175 ? -18.219 -7.854 20.751 1.00 95.69 175 ARG A N 1
ATOM 1407 C CA . ARG A 1 175 ? -19.680 -7.724 20.799 1.00 95.69 175 ARG A CA 1
ATOM 1408 C C . ARG A 1 175 ? -20.178 -6.524 19.993 1.00 95.69 175 ARG A C 1
ATOM 1410 O O . ARG A 1 175 ? -21.082 -6.688 19.178 1.00 95.69 175 ARG A O 1
ATOM 1417 N N . TYR A 1 176 ? -19.589 -5.343 20.167 1.00 94.25 176 TYR A N 1
ATOM 1418 C CA . TYR A 1 176 ? -19.921 -4.136 19.406 1.00 94.25 176 TYR A CA 1
ATOM 1419 C C . TYR A 1 176 ? -19.633 -4.312 17.924 1.00 94.25 176 TYR A C 1
ATOM 1421 O O . TYR A 1 176 ? -20.444 -3.917 17.089 1.00 94.25 176 TYR A O 1
ATOM 1429 N N . LEU A 1 177 ? -18.527 -4.975 17.585 1.00 90.44 177 LEU A N 1
ATOM 1430 C CA . LEU A 1 177 ? -18.231 -5.331 16.206 1.00 90.44 177 LEU A CA 1
ATOM 1431 C C . LEU A 1 177 ? -19.323 -6.238 15.620 1.00 90.44 177 LEU A C 1
ATOM 1433 O O . LEU A 1 177 ? -19.738 -6.021 14.482 1.00 90.44 177 LEU A O 1
ATOM 1437 N N . GLU A 1 178 ? -19.830 -7.236 16.336 1.00 91.94 178 GLU A N 1
ATOM 1438 C CA . GLU A 1 178 ? -20.909 -8.070 15.793 1.00 91.94 178 GLU A CA 1
ATOM 1439 C C . GLU A 1 178 ? -22.254 -7.327 15.741 1.00 91.94 178 GLU A C 1
ATOM 1441 O O . GLU A 1 178 ? -22.965 -7.409 14.740 1.00 91.94 178 GLU A O 1
ATOM 1446 N N . GLN A 1 179 ? -22.570 -6.511 16.750 1.00 93.88 179 GLN A N 1
ATOM 1447 C CA . GLN A 1 179 ? -23.770 -5.666 16.767 1.00 93.88 179 GLN A CA 1
ATOM 1448 C C . GLN A 1 179 ? -23.785 -4.666 15.608 1.00 93.88 179 GLN A C 1
ATOM 1450 O O . GLN A 1 179 ? -24.783 -4.558 14.899 1.00 93.88 179 GLN A O 1
ATOM 1455 N N . GLU A 1 180 ? -22.665 -3.989 15.352 1.00 92.19 180 GLU A N 1
ATOM 1456 C CA . GLU A 1 180 ? -22.511 -3.103 14.199 1.00 92.19 180 GLU A CA 1
ATOM 1457 C C . GLU A 1 180 ? -22.700 -3.878 12.886 1.00 92.19 180 GLU A C 1
ATOM 1459 O O . GLU A 1 180 ? -23.310 -3.371 11.947 1.00 92.19 180 GLU A O 1
ATOM 1464 N N . ARG A 1 181 ? -22.228 -5.130 12.807 1.00 90.56 181 ARG A N 1
ATOM 1465 C CA . ARG A 1 181 ? -22.377 -5.958 11.599 1.00 90.56 181 ARG A CA 1
ATOM 1466 C C . ARG A 1 181 ? -23.843 -6.313 11.365 1.00 90.56 181 ARG A C 1
ATOM 1468 O O . ARG A 1 181 ? -24.329 -6.198 10.241 1.00 90.56 181 ARG A O 1
ATOM 1475 N N . ALA A 1 182 ? -24.542 -6.736 12.415 1.00 91.88 182 ALA A N 1
ATOM 1476 C CA . ALA A 1 182 ? -25.965 -7.043 12.368 1.00 91.88 182 ALA A CA 1
ATOM 1477 C C . ALA A 1 182 ? -26.787 -5.805 11.985 1.00 91.88 182 ALA A C 1
ATOM 1479 O O . ALA A 1 182 ? -27.631 -5.879 11.090 1.00 91.88 182 ALA A O 1
ATOM 1480 N N . TYR A 1 183 ? -26.476 -4.656 12.590 1.00 90.56 183 TYR A N 1
ATOM 1481 C CA . TYR A 1 183 ? -27.094 -3.374 12.268 1.00 90.56 183 TYR A CA 1
ATOM 1482 C C . TYR A 1 183 ? -26.914 -3.015 10.786 1.00 90.56 183 TYR A C 1
ATOM 1484 O O . TYR A 1 183 ? -27.907 -2.834 10.081 1.00 90.56 183 TYR A O 1
ATOM 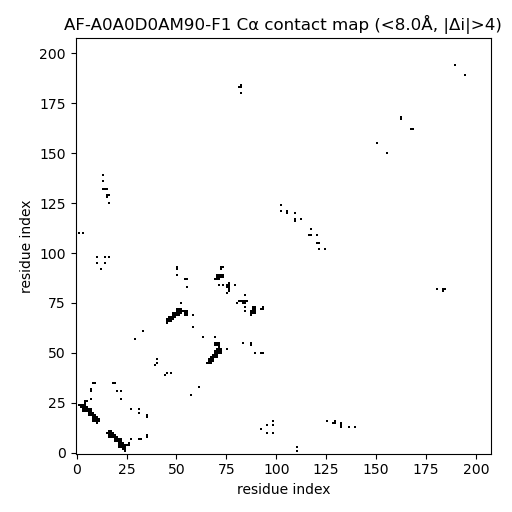1492 N N . LEU A 1 184 ? -25.677 -3.010 10.276 1.00 89.44 184 LEU A N 1
ATOM 1493 C CA . LEU A 1 184 ? -25.384 -2.668 8.878 1.00 89.44 184 LEU A CA 1
ATOM 1494 C C . LEU A 1 184 ? -26.042 -3.629 7.875 1.00 89.44 184 LEU A C 1
ATOM 1496 O O . LEU A 1 184 ? -26.489 -3.190 6.822 1.00 89.44 184 LEU A O 1
ATOM 1500 N N . ARG A 1 185 ? -26.157 -4.925 8.200 1.00 87.62 185 ARG A N 1
ATOM 1501 C CA . ARG A 1 185 ? -26.888 -5.906 7.372 1.00 87.62 185 ARG A CA 1
ATOM 1502 C C . ARG A 1 185 ? -28.400 -5.681 7.376 1.00 87.62 185 ARG A C 1
ATOM 1504 O O . ARG A 1 185 ? -29.063 -5.980 6.386 1.00 87.62 185 ARG A O 1
ATOM 1511 N N . SER A 1 186 ? -28.947 -5.198 8.490 1.00 87.06 186 SER A N 1
ATOM 1512 C CA . SER A 1 186 ? -30.379 -4.909 8.624 1.00 87.06 186 SER A CA 1
ATOM 1513 C C . SER A 1 186 ? -30.797 -3.616 7.915 1.00 87.06 186 SER A C 1
ATOM 1515 O O . SER A 1 186 ? -31.975 -3.444 7.589 1.00 87.06 186 SER A O 1
ATOM 1517 N N . LEU A 1 187 ? -29.839 -2.723 7.646 1.00 82.06 187 LEU A N 1
ATOM 1518 C CA . LEU A 1 187 ? -30.073 -1.430 7.017 1.00 82.06 187 LEU A CA 1
ATOM 1519 C C . LEU A 1 187 ? -30.426 -1.604 5.532 1.00 82.06 187 LEU A C 1
ATOM 1521 O O . LEU A 1 187 ? -29.565 -1.631 4.658 1.00 82.06 187 LEU A O 1
ATOM 1525 N N . LYS A 1 188 ? -31.722 -1.729 5.233 1.00 72.56 188 LYS A N 1
ATOM 1526 C CA . LYS A 1 188 ? -32.216 -1.763 3.845 1.00 72.56 188 LYS A CA 1
ATOM 1527 C C . LYS A 1 188 ? -32.297 -0.373 3.217 1.00 72.56 188 LYS A C 1
ATOM 1529 O O . LYS A 1 188 ? -32.238 -0.258 1.998 1.00 72.56 188 LYS A O 1
ATOM 1534 N N . GLN A 1 189 ? -32.463 0.664 4.038 1.00 72.31 189 GLN A N 1
ATOM 1535 C CA . GLN A 1 189 ? -32.501 2.060 3.613 1.00 72.31 189 GLN A CA 1
ATOM 1536 C C . GLN A 1 189 ? -31.813 2.956 4.652 1.00 72.31 189 GLN A C 1
ATOM 1538 O O . GLN A 1 189 ? -31.839 2.616 5.840 1.00 72.31 189 GLN A O 1
ATOM 1543 N N . PRO A 1 190 ? -31.236 4.100 4.237 1.00 76.12 190 PRO A N 1
ATOM 1544 C CA . PRO A 1 190 ? -30.717 5.093 5.169 1.00 76.12 190 PRO A CA 1
ATOM 1545 C C . PRO A 1 190 ? -31.823 5.604 6.108 1.00 76.12 190 PRO A C 1
ATOM 1547 O O . PRO A 1 190 ? -33.001 5.564 5.736 1.00 76.12 190 PRO A O 1
ATOM 1550 N N . PRO A 1 191 ? -31.484 6.125 7.296 1.00 81.81 191 PRO A N 1
ATOM 1551 C CA . PRO A 1 191 ? -32.424 6.853 8.143 1.00 81.81 191 PRO A CA 1
ATOM 1552 C C . PRO A 1 191 ? -33.167 7.953 7.371 1.00 81.81 191 PRO A C 1
ATOM 1554 O O . PRO A 1 191 ? -32.611 8.568 6.465 1.00 81.81 191 PRO A O 1
ATOM 1557 N N . ALA A 1 192 ? -34.410 8.258 7.758 1.00 83.81 192 ALA A N 1
ATOM 1558 C CA . ALA A 1 192 ? -35.245 9.243 7.057 1.00 83.81 192 ALA A CA 1
ATOM 1559 C C . ALA A 1 192 ? -34.571 10.622 6.901 1.00 83.81 192 ALA A C 1
ATOM 1561 O O . ALA A 1 192 ? -34.731 11.275 5.871 1.00 83.81 192 ALA A O 1
ATOM 1562 N N . ARG A 1 193 ? -33.777 11.039 7.898 1.00 85.12 193 ARG A N 1
ATOM 1563 C CA . ARG A 1 193 ? -32.967 12.263 7.839 1.00 85.12 193 ARG A CA 1
ATOM 1564 C C . ARG A 1 193 ? -31.933 12.209 6.716 1.00 85.12 193 ARG A C 1
ATOM 1566 O O . ARG A 1 193 ? -31.837 13.151 5.940 1.00 85.12 193 ARG A O 1
ATOM 1573 N N . ASP A 1 194 ? -31.201 11.109 6.608 1.00 83.62 194 ASP A N 1
ATOM 1574 C CA . ASP A 1 194 ? -30.164 10.947 5.591 1.00 83.62 194 ASP A CA 1
ATOM 1575 C C . ASP A 1 194 ? -30.795 10.855 4.201 1.00 83.62 194 ASP A C 1
ATOM 1577 O O . ASP A 1 194 ? -30.311 11.480 3.266 1.00 83.62 194 ASP A O 1
ATOM 1581 N N . GLN A 1 195 ? -31.945 10.182 4.075 1.00 84.69 195 GLN A N 1
ATOM 1582 C CA . GLN A 1 195 ? -32.726 10.180 2.832 1.00 84.69 195 GLN A CA 1
ATOM 1583 C C . GLN A 1 195 ? -33.195 11.581 2.423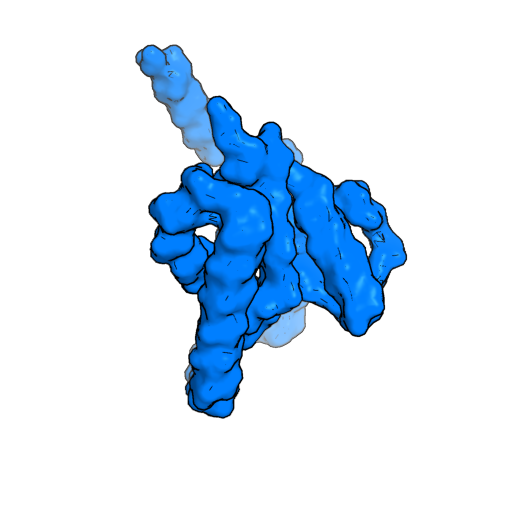 1.00 84.69 195 GLN A C 1
ATOM 1585 O O . GLN A 1 195 ? -33.326 11.855 1.233 1.00 84.69 195 GLN A O 1
ATOM 1590 N N . PHE A 1 196 ? -33.517 12.449 3.386 1.00 87.88 196 PHE A N 1
ATOM 1591 C CA . PHE A 1 196 ? -33.863 13.840 3.105 1.00 87.88 196 PHE A CA 1
ATOM 1592 C C . PHE A 1 196 ? -32.636 14.624 2.630 1.00 87.88 196 PHE A C 1
ATOM 1594 O O . PHE A 1 196 ? -32.722 15.294 1.609 1.00 87.88 196 PHE A O 1
ATOM 1601 N N . CYS A 1 197 ? -31.491 14.493 3.309 1.00 89.06 197 CYS A N 1
ATOM 1602 C CA . CYS A 1 197 ? -30.243 15.140 2.900 1.00 89.06 197 CYS A CA 1
ATOM 1603 C C . CYS A 1 197 ? -29.791 14.696 1.501 1.00 89.06 197 CYS A C 1
ATOM 1605 O O . CYS A 1 197 ? -29.428 15.542 0.693 1.00 89.06 197 CYS A O 1
ATOM 1607 N N . ILE A 1 198 ? -29.855 13.393 1.204 1.00 86.25 198 ILE A N 1
ATOM 1608 C CA . ILE A 1 198 ? -29.526 12.843 -0.119 1.00 86.25 198 ILE A CA 1
ATOM 1609 C C . ILE A 1 198 ? -30.440 13.460 -1.178 1.00 86.25 198 ILE A C 1
ATOM 1611 O O . ILE A 1 198 ? -29.945 14.069 -2.118 1.00 86.25 198 ILE A O 1
ATOM 1615 N N . ARG A 1 199 ? -31.764 13.405 -0.974 1.00 90.19 199 ARG A N 1
ATOM 1616 C CA . ARG A 1 199 ? -32.733 13.993 -1.913 1.00 90.19 199 ARG A CA 1
ATOM 1617 C C . ARG A 1 199 ? -32.568 15.500 -2.081 1.00 90.19 199 ARG A C 1
ATOM 1619 O O . ARG A 1 199 ? -32.826 16.022 -3.156 1.00 90.19 199 ARG A O 1
ATOM 1626 N N . TYR A 1 200 ? -32.170 16.203 -1.024 1.00 91.94 200 TYR A N 1
ATOM 1627 C CA . TYR A 1 200 ? -31.893 17.633 -1.078 1.00 91.94 200 TYR A CA 1
ATOM 1628 C C . TYR A 1 200 ? -30.675 17.939 -1.959 1.00 91.94 200 TYR A C 1
ATOM 1630 O O . TYR A 1 200 ? -30.760 18.823 -2.803 1.00 91.94 200 TYR A O 1
ATOM 1638 N N . VAL A 1 201 ? -29.575 17.192 -1.809 1.00 91.31 201 VAL A N 1
ATOM 1639 C CA . VAL A 1 201 ? -28.385 17.341 -2.666 1.00 91.31 201 VAL A CA 1
ATOM 1640 C C . VAL A 1 201 ? -28.702 16.962 -4.113 1.00 91.31 201 VAL A C 1
ATOM 1642 O O . VAL A 1 201 ? -28.406 17.738 -5.011 1.00 91.31 201 VAL A O 1
ATOM 1645 N N . GLU A 1 202 ? -29.398 15.844 -4.339 1.00 92.12 202 GLU A N 1
ATOM 1646 C CA . GLU A 1 202 ? -29.851 15.442 -5.681 1.00 92.12 202 GLU A CA 1
ATOM 1647 C C . GLU A 1 202 ? -30.723 16.522 -6.341 1.00 92.12 202 GLU A C 1
ATOM 1649 O O . GLU A 1 202 ? -30.606 16.772 -7.536 1.00 92.12 202 GLU A O 1
ATOM 1654 N N . ALA A 1 203 ? -31.592 17.186 -5.572 1.00 91.50 203 ALA A N 1
ATOM 1655 C CA . ALA A 1 203 ? -32.414 18.279 -6.080 1.00 91.50 203 ALA A CA 1
ATOM 1656 C C . ALA A 1 203 ? -31.590 19.525 -6.442 1.00 91.50 203 ALA A C 1
ATOM 1658 O O . ALA A 1 203 ? -31.948 20.207 -7.399 1.00 91.50 203 ALA A O 1
ATOM 1659 N N . LEU A 1 204 ? -30.508 19.815 -5.710 1.00 90.69 204 LEU A N 1
ATOM 1660 C CA . LEU A 1 204 ? -29.587 20.905 -6.043 1.00 90.69 204 LEU A CA 1
ATOM 1661 C C . LEU A 1 204 ? -28.807 20.607 -7.331 1.00 90.69 204 LEU A C 1
ATOM 1663 O O . LEU A 1 204 ? -28.746 21.471 -8.204 1.00 90.69 204 LEU A O 1
ATOM 1667 N N . ASP A 1 205 ? -28.302 19.382 -7.491 1.00 86.62 205 ASP A N 1
ATOM 1668 C CA . ASP A 1 205 ? -27.562 18.957 -8.691 1.00 86.62 205 ASP A CA 1
ATOM 1669 C C . ASP A 1 205 ? -28.436 18.960 -9.961 1.00 86.62 205 ASP A C 1
ATOM 1671 O O . ASP A 1 205 ? -27.928 19.086 -11.069 1.00 86.62 205 ASP A O 1
ATOM 1675 N N . LEU A 1 206 ? -29.762 18.833 -9.818 1.00 84.00 206 LEU A N 1
ATOM 1676 C CA . LEU A 1 206 ? -30.726 18.915 -10.925 1.00 84.00 206 LEU A CA 1
ATOM 1677 C C . LEU A 1 206 ? -31.105 20.355 -11.315 1.00 84.00 206 LEU A C 1
ATOM 1679 O O . LEU A 1 206 ? -31.850 20.546 -12.279 1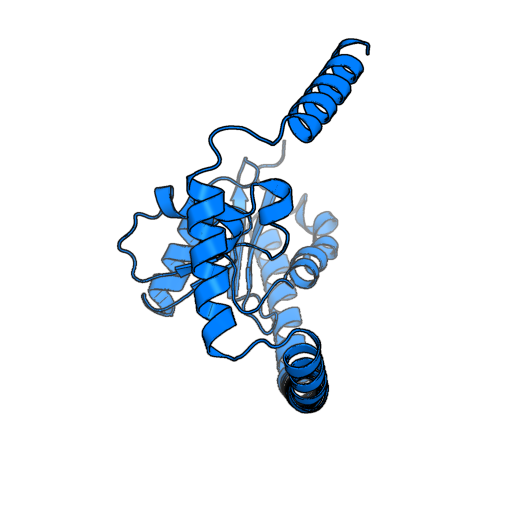.00 84.00 206 LEU A O 1
ATOM 1683 N N . THR A 1 207 ? -30.664 21.351 -10.544 1.00 72.19 207 THR A N 1
ATOM 1684 C CA . THR A 1 207 ? -30.956 22.774 -10.786 1.00 72.19 207 THR A CA 1
ATOM 1685 C C . THR A 1 207 ? -29.794 23.560 -11.403 1.00 72.19 207 THR A C 1
ATOM 1687 O O . THR A 1 207 ? -29.978 24.744 -11.694 1.00 72.19 207 THR A O 1
ATOM 1690 N N . GLU A 1 208 ? -28.651 22.912 -11.652 1.00 53.09 208 GLU A N 1
ATOM 1691 C CA . GLU A 1 208 ? -27.550 23.397 -12.510 1.00 53.09 208 GLU A CA 1
ATOM 1692 C C . GLU A 1 208 ? -27.630 22.804 -13.927 1.00 53.09 208 GLU A C 1
ATOM 1694 O O . GLU A 1 208 ? -27.286 23.538 -14.884 1.00 53.09 208 GLU A O 1
#